Protein AF-A0A7E6F435-F1 (afdb_monomer)

Structure (mmCIF, N/CA/C/O backbone):
data_AF-A0A7E6F435-F1
#
_entry.id   AF-A0A7E6F435-F1
#
loop_
_atom_site.group_PDB
_atom_site.id
_atom_site.type_symbol
_atom_site.label_atom_id
_atom_site.label_alt_id
_atom_site.label_comp_id
_atom_site.label_asym_id
_atom_site.label_entity_id
_atom_site.label_seq_id
_atom_site.pdbx_PDB_ins_code
_atom_site.Cartn_x
_atom_site.Cartn_y
_atom_site.Cartn_z
_atom_site.occupancy
_atom_site.B_iso_or_equiv
_atom_site.auth_seq_id
_atom_site.auth_comp_id
_atom_site.auth_asym_id
_atom_site.auth_atom_id
_atom_site.pdbx_PDB_model_num
ATOM 1 N N . MET A 1 1 ? -39.229 -40.418 14.642 1.00 38.69 1 MET A N 1
ATOM 2 C CA . MET A 1 1 ? -38.219 -40.001 15.640 1.00 38.69 1 MET A CA 1
ATOM 3 C C . MET A 1 1 ? -36.835 -40.252 15.045 1.00 38.69 1 MET A C 1
ATOM 5 O O . MET A 1 1 ? -36.306 -41.343 15.183 1.00 38.69 1 MET A O 1
ATOM 9 N N . ILE A 1 2 ? -36.291 -39.290 14.294 1.00 34.06 2 ILE A N 1
ATOM 10 C CA . ILE A 1 2 ? -34.971 -39.411 13.655 1.00 34.06 2 ILE A CA 1
ATOM 11 C C . ILE A 1 2 ? -34.067 -38.377 14.321 1.00 34.06 2 ILE A C 1
ATOM 13 O O . ILE A 1 2 ? -34.349 -37.181 14.304 1.00 34.06 2 ILE A O 1
ATOM 17 N N . ARG A 1 3 ? -33.045 -38.877 15.018 1.00 35.09 3 ARG A N 1
ATOM 18 C CA . ARG A 1 3 ? -32.083 -38.093 15.793 1.00 35.09 3 ARG A CA 1
ATOM 19 C C . ARG A 1 3 ? -31.142 -37.353 14.846 1.00 35.09 3 ARG A C 1
ATOM 21 O O . ARG A 1 3 ? -30.289 -37.973 14.220 1.00 35.09 3 ARG A O 1
ATOM 28 N N . TRP A 1 4 ? -31.234 -36.030 14.829 1.00 33.16 4 TRP A N 1
ATOM 29 C CA . TRP A 1 4 ? -30.229 -35.149 14.241 1.00 33.16 4 TRP A CA 1
ATOM 30 C C . TRP A 1 4 ? -29.037 -35.053 15.203 1.00 33.16 4 TRP A C 1
ATOM 32 O O . TRP A 1 4 ? -28.929 -34.132 16.006 1.00 33.16 4 TRP A O 1
ATOM 42 N N . LYS A 1 5 ? -28.160 -36.061 15.195 1.00 46.12 5 LYS A N 1
ATOM 43 C CA . LYS A 1 5 ? -26.847 -35.999 15.851 1.00 46.12 5 LYS A CA 1
ATOM 44 C C . LYS A 1 5 ? -25.774 -36.289 14.810 1.00 46.12 5 LYS A C 1
ATOM 46 O O . LYS A 1 5 ? -25.600 -37.445 14.443 1.00 46.12 5 LYS A O 1
ATOM 51 N N . LYS A 1 6 ? -25.066 -35.220 14.424 1.00 44.59 6 LYS A N 1
ATOM 52 C CA . LYS A 1 6 ? -23.861 -35.104 13.572 1.00 44.59 6 LYS A CA 1
ATOM 53 C C . LYS A 1 6 ? -24.107 -34.272 12.310 1.00 44.59 6 LYS A C 1
ATOM 55 O O . LYS A 1 6 ? -24.117 -34.784 11.203 1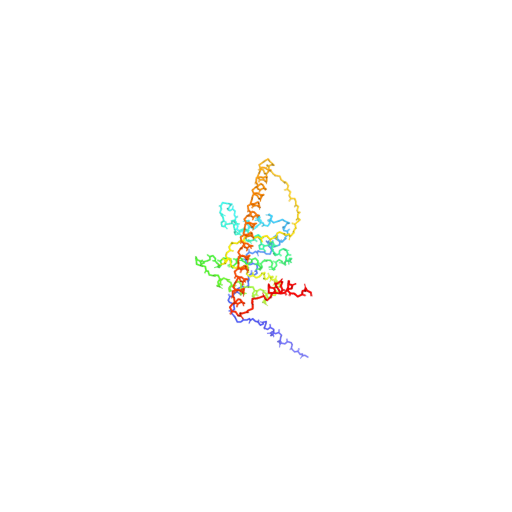.00 44.59 6 LYS A O 1
ATOM 60 N N . LEU A 1 7 ? -24.216 -32.961 12.504 1.00 39.72 7 LEU A N 1
ATOM 61 C CA . LEU A 1 7 ? -23.818 -31.969 11.500 1.00 39.72 7 LEU A CA 1
ATOM 62 C C . LEU A 1 7 ? -22.652 -31.139 12.059 1.00 39.72 7 LEU A C 1
ATOM 64 O O . LEU A 1 7 ? -22.685 -29.919 12.075 1.00 39.72 7 LEU A O 1
ATOM 68 N N . ALA A 1 8 ? -21.633 -31.827 12.582 1.00 41.94 8 ALA A N 1
ATOM 69 C CA . ALA A 1 8 ? -20.389 -31.224 13.069 1.00 41.94 8 ALA A CA 1
ATOM 70 C C . ALA A 1 8 ? -19.190 -31.722 12.246 1.00 41.94 8 ALA A C 1
ATOM 72 O O . ALA A 1 8 ? -18.137 -32.039 12.785 1.00 41.94 8 ALA A O 1
ATOM 73 N N . THR A 1 9 ? -19.379 -31.851 10.934 1.00 42.81 9 THR A N 1
ATOM 74 C CA . THR A 1 9 ? -18.333 -32.249 9.980 1.00 42.81 9 THR A CA 1
ATOM 75 C C . THR A 1 9 ? -18.472 -31.464 8.680 1.00 42.81 9 THR A C 1
ATOM 77 O O . THR A 1 9 ? -18.438 -32.014 7.589 1.00 42.81 9 THR A O 1
ATOM 80 N N . LEU A 1 10 ? -18.598 -30.145 8.799 1.00 36.69 10 LEU A N 1
ATOM 81 C CA . LEU A 1 10 ? -17.918 -29.259 7.859 1.00 36.69 10 LEU A CA 1
ATOM 82 C C . LEU A 1 10 ? -16.687 -28.745 8.591 1.00 36.69 10 LEU A C 1
ATOM 84 O O . LEU A 1 10 ? -16.614 -27.608 9.046 1.00 36.69 10 LEU A O 1
ATOM 88 N N . GLN A 1 11 ? -15.739 -29.662 8.776 1.00 40.97 11 GLN A N 1
ATOM 89 C CA . GLN A 1 11 ? -14.370 -29.316 9.099 1.00 40.97 11 GLN A CA 1
ATOM 90 C C . GLN A 1 11 ? -13.866 -28.569 7.866 1.00 40.97 11 GLN A C 1
ATOM 92 O O . GLN A 1 11 ? -13.423 -29.176 6.893 1.00 40.97 11 GLN A O 1
ATOM 97 N N . ARG A 1 12 ? -14.091 -27.248 7.869 1.00 36.53 12 ARG A N 1
ATOM 98 C CA . ARG A 1 12 ? -13.542 -26.307 6.900 1.00 36.53 12 ARG A CA 1
ATOM 99 C C . ARG A 1 12 ? -12.085 -26.703 6.749 1.00 36.53 12 ARG A C 1
ATOM 101 O O . ARG A 1 12 ? -11.394 -26.805 7.760 1.00 36.53 12 ARG A O 1
ATOM 108 N N . ILE A 1 13 ? -11.697 -27.069 5.533 1.00 41.84 13 ILE A N 1
ATOM 109 C CA . ILE A 1 13 ? -10.377 -27.595 5.199 1.00 41.84 13 ILE A CA 1
ATOM 110 C C . ILE A 1 13 ? -9.369 -26.518 5.611 1.00 41.84 13 ILE A C 1
ATOM 112 O O . ILE A 1 13 ? -9.124 -25.565 4.883 1.00 41.84 13 ILE A O 1
ATOM 116 N N . PHE A 1 14 ? -8.877 -26.611 6.844 1.00 37.28 14 PHE A N 1
ATOM 117 C CA . PHE A 1 14 ? -7.766 -25.812 7.318 1.00 37.28 14 PHE A CA 1
ATOM 118 C C . PHE A 1 14 ? -6.519 -26.430 6.682 1.00 37.28 14 PHE A C 1
ATOM 120 O O . PHE A 1 14 ? -6.315 -27.642 6.811 1.00 37.28 14 PHE A O 1
ATOM 127 N N . PRO A 1 15 ? -5.699 -25.645 5.974 1.00 40.16 15 PRO A N 1
ATOM 128 C CA . PRO A 1 15 ? -4.455 -26.122 5.407 1.00 40.16 15 PRO A CA 1
ATOM 129 C C . PRO A 1 15 ? -3.509 -26.478 6.560 1.00 40.16 15 PRO A C 1
ATOM 131 O O . PRO A 1 15 ? -3.695 -26.039 7.705 1.00 40.16 15 PRO A O 1
ATOM 134 N N . PRO A 1 16 ? -2.463 -27.257 6.280 1.00 38.91 16 PRO A N 1
ATOM 135 C CA . PRO A 1 16 ? -1.500 -27.616 7.295 1.00 38.91 16 PRO A CA 1
ATOM 136 C C . PRO A 1 16 ? -0.723 -26.367 7.730 1.00 38.91 16 PRO A C 1
ATOM 138 O O . PRO A 1 16 ? -0.017 -25.765 6.935 1.00 38.91 16 PRO A O 1
ATOM 141 N N . LYS A 1 17 ? -0.870 -26.002 9.011 1.00 45.38 17 LYS A N 1
ATOM 142 C CA . LYS A 1 17 ? 0.059 -25.194 9.823 1.00 45.38 17 LYS A CA 1
ATOM 143 C C . LYS A 1 17 ? 0.788 -24.054 9.088 1.00 45.38 17 LYS A C 1
ATOM 145 O O . LYS A 1 17 ? 2.012 -23.995 9.119 1.00 45.38 17 LYS A O 1
ATOM 150 N N . LEU A 1 18 ? 0.059 -23.089 8.540 1.00 47.12 18 LEU A N 1
ATOM 151 C CA . LEU A 1 18 ? 0.601 -21.732 8.525 1.00 47.12 18 LEU A CA 1
ATOM 152 C C . LEU A 1 18 ? 0.459 -21.238 9.966 1.00 47.12 18 LEU A C 1
ATOM 154 O O . LEU A 1 18 ? -0.659 -21.093 10.454 1.00 47.12 18 LEU A O 1
ATOM 158 N N . GLY A 1 19 ? 1.559 -21.053 10.697 1.00 48.00 19 GLY A N 1
ATOM 159 C CA . GLY A 1 19 ? 1.556 -20.524 12.074 1.00 48.00 19 GLY A CA 1
ATOM 160 C C . GLY A 1 19 ? 1.093 -19.062 12.173 1.00 48.00 19 GLY A C 1
ATOM 161 O O . GLY A 1 19 ? 1.445 -18.361 13.115 1.00 48.00 19 GLY A O 1
ATOM 162 N N . ILE A 1 20 ? 0.347 -18.591 11.177 1.00 54.22 20 ILE A N 1
ATOM 163 C CA . ILE A 1 20 ? 0.048 -17.197 10.912 1.00 54.22 20 ILE A CA 1
ATOM 164 C C . ILE A 1 20 ? -1.340 -16.911 11.461 1.00 54.22 20 ILE A C 1
ATOM 166 O O . ILE A 1 20 ? -2.355 -17.461 11.029 1.00 54.22 20 ILE A O 1
ATOM 170 N N . LYS A 1 21 ? -1.347 -16.073 12.493 1.00 64.88 21 LYS A N 1
ATOM 171 C CA . LYS A 1 21 ? -2.537 -15.627 13.207 1.00 64.88 21 LYS A CA 1
ATOM 172 C C . LYS A 1 21 ? -3.349 -14.706 12.295 1.00 64.88 21 LYS A C 1
ATOM 174 O O . LYS A 1 21 ? -2.779 -13.825 11.668 1.00 64.88 21 LYS A O 1
ATOM 179 N N . ILE A 1 22 ? -4.669 -14.892 12.250 1.00 72.38 22 ILE A N 1
ATOM 180 C CA . ILE A 1 22 ? -5.586 -13.982 11.545 1.00 72.38 22 ILE A CA 1
ATOM 181 C C . ILE A 1 22 ? -5.361 -12.557 12.067 1.00 72.38 22 ILE A C 1
ATOM 183 O O . ILE A 1 22 ? -5.431 -12.331 13.276 1.00 72.38 22 ILE A O 1
ATOM 187 N N . VAL A 1 23 ? -5.099 -11.616 11.159 1.00 74.19 23 VAL A N 1
ATOM 188 C CA . VAL A 1 23 ? -4.657 -10.249 11.487 1.00 74.19 23 VAL A CA 1
ATOM 189 C C . VAL A 1 23 ? -5.802 -9.223 11.490 1.00 74.19 23 VAL A C 1
ATOM 191 O O . VAL A 1 23 ? -5.581 -8.018 11.438 1.00 74.19 23 VAL A O 1
ATOM 194 N N . LEU A 1 24 ? -7.050 -9.690 11.544 1.00 79.25 24 LEU A N 1
ATOM 195 C CA . LEU A 1 24 ? -8.226 -8.821 11.540 1.00 79.25 24 LEU A CA 1
ATOM 196 C C . LEU A 1 24 ? -8.310 -8.030 12.855 1.00 79.25 24 LEU A C 1
ATOM 198 O O . LEU A 1 24 ? -8.224 -8.631 13.926 1.00 79.25 24 LEU A O 1
ATOM 202 N N . TRP A 1 25 ? -8.494 -6.710 12.768 1.00 80.44 25 TRP A N 1
ATOM 203 C CA . TRP A 1 25 ? -8.559 -5.803 13.923 1.00 80.44 25 TRP A CA 1
ATOM 204 C C . TRP A 1 25 ? -7.306 -5.798 14.810 1.00 80.44 25 TRP A C 1
ATOM 206 O O . TRP A 1 25 ? -7.374 -5.444 15.982 1.00 80.44 25 TRP A O 1
ATOM 216 N N . LYS A 1 26 ? -6.150 -6.230 14.289 1.00 81.19 26 LYS A N 1
ATOM 217 C CA . LYS A 1 26 ? -4.916 -6.300 15.089 1.00 81.19 26 LYS A CA 1
ATOM 218 C C . LYS A 1 26 ? -4.347 -4.915 15.387 1.00 81.19 26 LYS A C 1
ATOM 220 O O . LYS A 1 26 ? -3.887 -4.685 16.499 1.00 81.19 26 LYS A O 1
ATOM 225 N N . HIS A 1 27 ? -4.333 -4.041 14.380 1.00 82.81 27 HIS A N 1
ATOM 226 C CA . HIS A 1 27 ? -3.702 -2.717 14.468 1.00 82.81 27 HIS A CA 1
ATOM 227 C C . HIS A 1 27 ? -4.686 -1.558 14.354 1.00 82.81 27 HIS A C 1
ATOM 229 O O . HIS A 1 27 ? -4.363 -0.456 14.780 1.00 82.81 27 HIS A O 1
ATOM 235 N N . LEU A 1 28 ? -5.862 -1.793 13.771 1.00 82.69 28 LEU A N 1
ATOM 236 C CA . LEU A 1 28 ? -6.952 -0.822 13.716 1.00 82.69 28 LEU A CA 1
ATOM 237 C C . LEU A 1 28 ? -8.180 -1.440 14.363 1.00 82.69 28 LEU A C 1
ATOM 239 O O . LEU A 1 28 ? -8.609 -2.512 13.937 1.00 82.69 28 LEU A O 1
ATOM 243 N N . ASP A 1 29 ? -8.784 -0.730 15.308 1.00 84.75 29 ASP A N 1
ATOM 244 C CA . ASP A 1 29 ? -10.091 -1.089 15.851 1.00 84.75 29 ASP A CA 1
ATOM 245 C C . ASP A 1 29 ? -11.214 -0.864 14.818 1.00 84.75 29 ASP A C 1
ATOM 247 O O . ASP A 1 29 ? -11.028 -0.112 13.850 1.00 84.75 29 ASP A O 1
ATOM 251 N N . PRO A 1 30 ? -12.401 -1.470 15.014 1.00 82.38 30 PRO A N 1
ATOM 252 C CA . PRO A 1 30 ? -13.577 -1.216 14.181 1.00 82.38 30 PRO A CA 1
ATOM 253 C C . PRO A 1 30 ? -13.935 0.262 14.070 1.00 82.38 30 PRO A C 1
ATOM 255 O O . PRO A 1 30 ? -14.137 0.757 12.963 1.00 82.38 30 PRO A O 1
ATOM 258 N N . ASP A 1 31 ? -13.917 0.982 15.192 1.00 84.50 31 ASP A N 1
ATOM 259 C CA . ASP A 1 31 ? -14.260 2.405 15.232 1.00 84.50 31 ASP A CA 1
ATOM 260 C C . ASP A 1 31 ? -13.224 3.257 14.487 1.00 84.50 31 ASP A C 1
ATOM 262 O O . ASP A 1 31 ? -13.578 4.155 13.723 1.00 84.50 31 ASP A O 1
ATOM 266 N N . GLN A 1 32 ? -11.938 2.921 14.634 1.00 84.31 32 GLN A N 1
ATOM 267 C CA . GLN A 1 32 ? -10.846 3.593 13.924 1.00 84.31 32 GLN A CA 1
ATOM 268 C C . GLN A 1 32 ? -10.907 3.314 12.422 1.00 84.31 32 GLN A C 1
ATOM 270 O O . GLN A 1 32 ? -10.735 4.217 11.611 1.00 84.31 32 GLN A O 1
ATOM 275 N N . SER A 1 33 ? -11.214 2.076 12.033 1.00 84.38 33 SER A N 1
ATOM 276 C CA . SER A 1 33 ? -11.368 1.689 10.626 1.00 84.38 33 SER A CA 1
ATOM 277 C C . SER A 1 33 ? -12.570 2.368 9.976 1.00 84.38 33 SER A C 1
ATOM 279 O O . SER A 1 33 ? -12.494 2.755 8.813 1.00 84.38 33 SER A O 1
ATOM 281 N N . GLN A 1 34 ? -13.663 2.549 10.722 1.00 84.19 34 GLN A N 1
ATOM 282 C CA . GLN A 1 34 ? -14.834 3.291 10.266 1.00 84.19 34 GLN A CA 1
ATOM 283 C C . GLN A 1 34 ? -14.510 4.783 10.110 1.00 84.19 34 GLN A C 1
ATOM 285 O O . GLN A 1 34 ? -14.745 5.342 9.043 1.00 84.19 34 GLN A O 1
ATOM 290 N N . ALA A 1 35 ? -13.866 5.409 11.101 1.00 84.31 35 ALA A N 1
ATOM 291 C CA . ALA A 1 35 ? -13.425 6.804 11.015 1.00 84.31 35 ALA A CA 1
ATOM 292 C C . ALA A 1 35 ? -12.454 7.039 9.840 1.00 84.31 35 ALA A C 1
ATOM 294 O O . ALA A 1 35 ? -12.571 8.015 9.096 1.00 84.31 35 ALA A O 1
ATOM 295 N N . LEU A 1 36 ? -11.530 6.100 9.623 1.00 85.56 36 LEU A N 1
ATOM 296 C CA . LEU A 1 36 ? -10.595 6.100 8.500 1.00 85.56 36 LEU A CA 1
ATOM 297 C C . LEU A 1 36 ? -11.254 5.781 7.161 1.00 85.56 36 LEU A C 1
ATOM 299 O O . LEU A 1 36 ? -10.665 6.095 6.131 1.00 85.56 36 LEU A O 1
ATOM 303 N N . LYS A 1 37 ? -12.444 5.186 7.127 1.00 83.75 37 LYS A N 1
ATOM 304 C CA . LYS A 1 37 ? -13.220 5.021 5.894 1.00 83.75 37 LYS A CA 1
ATOM 305 C C . LYS A 1 37 ? -14.040 6.275 5.589 1.00 83.75 37 LYS A C 1
ATOM 307 O O . LYS A 1 37 ? -14.041 6.729 4.450 1.00 83.75 37 LYS A O 1
ATOM 312 N N . ASP A 1 38 ? -14.636 6.878 6.613 1.00 84.38 38 ASP A N 1
ATOM 313 C CA . ASP A 1 38 ? -15.523 8.040 6.491 1.00 84.38 38 ASP A CA 1
ATOM 314 C C . ASP A 1 38 ? -14.778 9.369 6.284 1.00 84.38 38 ASP A C 1
ATOM 316 O O . ASP A 1 38 ? -15.373 10.364 5.864 1.00 84.38 38 ASP A O 1
ATOM 320 N N . ALA A 1 39 ? -13.472 9.425 6.564 1.00 83.75 39 ALA A N 1
ATOM 321 C CA . ALA A 1 39 ? -12.692 10.646 6.384 1.00 83.75 39 ALA A CA 1
ATOM 322 C C . ALA A 1 39 ? -12.712 11.141 4.920 1.00 83.75 39 ALA A C 1
ATOM 324 O O . ALA A 1 39 ? -12.265 10.459 4.002 1.00 83.75 39 ALA A O 1
ATOM 325 N N . LEU A 1 40 ? -13.175 12.370 4.694 1.00 70.69 40 LEU A N 1
ATOM 326 C CA . LEU A 1 40 ? -13.424 12.899 3.347 1.00 70.69 40 LEU A CA 1
ATOM 327 C C . LEU A 1 40 ? -12.148 13.179 2.527 1.00 70.69 40 LEU A C 1
ATOM 329 O O . LEU A 1 40 ? -12.172 13.119 1.302 1.00 70.69 40 LEU A O 1
ATOM 333 N N . THR A 1 41 ? -11.035 13.509 3.190 1.00 82.44 41 THR A N 1
ATOM 334 C CA . THR A 1 41 ? -9.790 13.947 2.539 1.00 82.44 41 THR A CA 1
ATOM 335 C C . THR A 1 41 ? -8.584 13.135 3.003 1.00 82.44 41 THR A C 1
ATOM 337 O O . THR A 1 41 ? -8.522 12.662 4.139 1.00 82.44 41 THR A O 1
ATOM 340 N N . LEU A 1 42 ? -7.575 13.033 2.133 1.00 81.88 42 LEU A N 1
ATOM 341 C CA . LEU A 1 42 ? -6.314 12.345 2.430 1.00 81.88 42 LEU A CA 1
ATOM 342 C C . LEU A 1 42 ? -5.556 12.973 3.612 1.00 81.88 42 LEU A C 1
ATOM 344 O O . LEU A 1 42 ? -4.852 12.282 4.341 1.00 81.88 42 LEU A O 1
ATOM 348 N N . GLN A 1 43 ? -5.710 14.283 3.818 1.00 83.12 43 GLN A N 1
ATOM 349 C CA . GLN A 1 43 ? -5.104 14.981 4.954 1.00 83.12 43 GLN A CA 1
ATOM 350 C C . GLN A 1 43 ? -5.763 14.580 6.276 1.00 83.12 43 GLN A C 1
ATOM 352 O O . GLN A 1 43 ? -5.060 14.347 7.253 1.00 83.12 43 GLN A O 1
ATOM 357 N N . ASN A 1 44 ? -7.087 14.404 6.299 1.00 84.62 44 ASN A N 1
ATOM 358 C CA . ASN A 1 44 ? -7.777 13.926 7.497 1.00 84.62 44 ASN A CA 1
ATOM 359 C C . ASN A 1 44 ? -7.338 12.499 7.848 1.00 84.62 44 ASN A C 1
ATOM 361 O O . ASN A 1 44 ? -7.095 12.208 9.013 1.00 84.62 44 ASN A O 1
ATOM 365 N N . VAL A 1 45 ? -7.155 11.635 6.843 1.00 85.75 45 VAL A N 1
ATOM 366 C CA . VAL A 1 45 ? -6.600 10.284 7.037 1.00 85.75 45 VAL A CA 1
ATOM 367 C C . VAL A 1 45 ? -5.205 10.341 7.658 1.00 85.75 45 VAL A C 1
ATOM 369 O O . VAL A 1 45 ? -4.938 9.611 8.606 1.00 85.75 45 VAL A O 1
ATOM 372 N N . LYS A 1 46 ? -4.331 11.232 7.170 1.00 86.19 46 LYS A N 1
ATOM 373 C CA . LYS A 1 46 ? -2.989 11.437 7.738 1.00 86.19 46 LYS A CA 1
ATOM 374 C C . LYS A 1 46 ? -3.033 11.861 9.199 1.00 86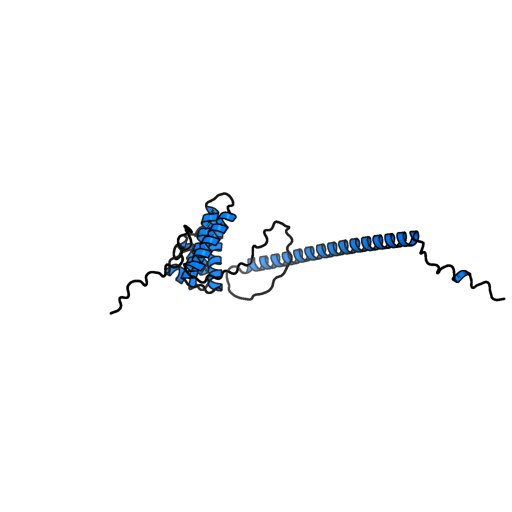.19 46 LYS A C 1
ATOM 376 O O . LYS A 1 46 ? -2.278 11.317 9.992 1.00 86.19 46 LYS A O 1
ATOM 381 N N . VAL A 1 47 ? -3.899 12.812 9.546 1.00 85.44 47 VAL A N 1
ATOM 382 C CA . VAL A 1 47 ? -4.030 13.301 10.927 1.00 85.44 47 VAL A CA 1
ATOM 383 C C . VAL A 1 47 ? -4.518 12.182 11.845 1.00 85.44 47 VAL A C 1
ATOM 385 O O . VAL A 1 47 ? -3.868 11.902 12.845 1.00 85.44 47 VAL A O 1
ATOM 388 N N . ILE A 1 48 ? -5.582 11.473 11.455 1.00 85.38 48 ILE A N 1
ATOM 389 C CA . ILE A 1 48 ? -6.125 10.349 12.233 1.00 85.38 48 ILE A CA 1
ATOM 390 C C . ILE A 1 48 ? -5.067 9.246 12.399 1.00 85.38 48 ILE A C 1
ATOM 392 O O . ILE A 1 48 ? -4.879 8.723 13.491 1.00 85.38 48 ILE A O 1
ATOM 396 N N . LEU A 1 49 ? -4.323 8.911 11.341 1.00 85.75 49 LEU A N 1
ATOM 397 C CA . LEU A 1 49 ? -3.234 7.935 11.423 1.00 85.75 49 LEU A CA 1
ATOM 398 C C . LEU A 1 49 ? -2.090 8.395 12.333 1.00 85.75 49 LEU A C 1
ATOM 400 O O . LEU A 1 49 ? -1.558 7.586 13.091 1.00 85.75 49 LEU A O 1
ATOM 404 N N . ALA A 1 50 ? -1.699 9.668 12.255 1.00 86.12 50 ALA A N 1
ATOM 405 C CA . ALA A 1 50 ? -0.651 10.222 13.103 1.00 86.12 50 ALA A CA 1
ATOM 406 C C . ALA A 1 50 ? -1.050 10.172 14.584 1.00 86.12 50 ALA A C 1
ATOM 408 O O . ALA A 1 50 ? -0.211 9.847 15.420 1.00 86.12 50 ALA A O 1
ATOM 409 N N . GLU A 1 51 ? -2.327 10.412 14.894 1.00 85.75 51 GLU A N 1
ATOM 410 C CA . GLU A 1 51 ? -2.887 10.269 16.241 1.00 85.75 51 GLU A CA 1
ATOM 411 C C . GLU A 1 51 ? -2.927 8.804 16.702 1.00 85.75 51 GLU A C 1
ATOM 413 O O . GLU A 1 51 ? -2.480 8.501 17.805 1.00 85.75 51 GLU A O 1
ATOM 418 N N . ILE A 1 52 ? -3.398 7.875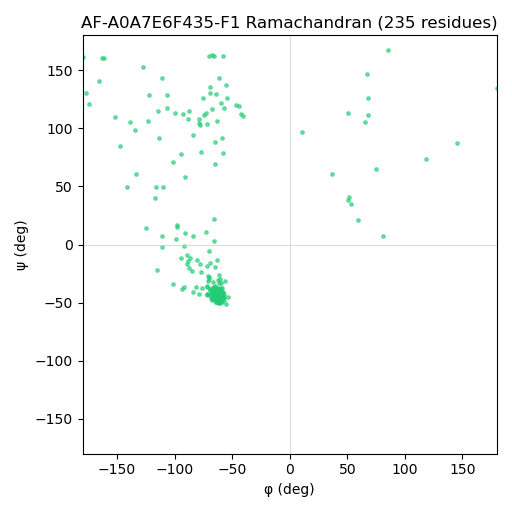 15.861 1.00 84.94 52 ILE A N 1
ATOM 419 C CA . ILE A 1 52 ? -3.492 6.444 16.209 1.00 84.94 52 ILE A CA 1
ATOM 420 C C . ILE A 1 52 ? -2.108 5.842 16.485 1.00 84.94 52 ILE A C 1
ATOM 422 O O . ILE A 1 52 ? -1.937 5.075 17.432 1.00 84.94 52 ILE A O 1
ATOM 426 N N . PHE A 1 53 ? -1.119 6.169 15.652 1.00 82.31 53 PHE A N 1
ATOM 427 C CA . PHE A 1 53 ? 0.217 5.574 15.720 1.00 82.31 53 PHE A CA 1
ATOM 428 C C . PHE A 1 53 ? 1.245 6.445 16.455 1.00 82.31 53 PHE A C 1
ATOM 430 O O . PHE A 1 53 ? 2.412 6.065 16.515 1.00 82.31 53 PHE A O 1
ATOM 437 N N . ASN A 1 54 ? 0.827 7.578 17.036 1.00 80.81 54 ASN A N 1
ATOM 438 C CA . ASN A 1 54 ? 1.696 8.566 17.690 1.00 80.81 54 ASN A CA 1
ATOM 439 C C . ASN A 1 54 ? 2.896 9.006 16.820 1.00 80.81 54 ASN A C 1
ATOM 441 O O . ASN A 1 54 ? 3.998 9.212 17.325 1.00 80.81 54 ASN A O 1
ATOM 445 N N . LEU A 1 55 ? 2.684 9.158 15.508 1.00 76.31 55 LEU A N 1
ATOM 446 C CA . LEU A 1 55 ? 3.707 9.554 14.526 1.00 76.31 55 LEU A CA 1
ATOM 447 C C . LEU A 1 55 ? 3.734 11.079 14.351 1.00 76.31 55 LEU A C 1
ATOM 449 O O . LEU A 1 55 ? 3.458 11.611 13.275 1.00 76.31 55 LEU A O 1
ATOM 453 N N . THR A 1 56 ? 3.973 11.795 15.447 1.00 66.38 56 THR A N 1
ATOM 454 C CA . THR A 1 56 ? 3.916 13.265 15.499 1.00 66.38 56 THR A CA 1
ATOM 455 C C . THR A 1 56 ? 5.256 13.952 15.235 1.00 66.38 56 THR A C 1
ATOM 457 O O . THR A 1 56 ? 5.310 15.184 15.246 1.00 66.38 56 THR A O 1
ATOM 460 N N . ASN A 1 57 ? 6.346 13.212 15.013 1.00 69.31 57 ASN A N 1
ATOM 461 C CA . ASN A 1 57 ? 7.651 13.823 14.805 1.00 69.31 57 ASN A CA 1
ATOM 462 C C . ASN A 1 57 ? 7.834 14.247 13.344 1.00 69.31 57 ASN A C 1
ATOM 464 O O . ASN A 1 57 ? 8.268 13.481 12.487 1.00 69.31 57 ASN A O 1
ATOM 468 N N . VAL A 1 58 ? 7.526 15.513 13.068 1.00 61.97 58 VAL A N 1
ATOM 469 C CA . VAL A 1 58 ? 7.667 16.116 11.732 1.00 61.97 58 VAL A CA 1
ATOM 470 C C . VAL A 1 58 ? 9.135 16.181 11.277 1.00 61.97 58 VAL A C 1
ATOM 472 O O . VAL A 1 58 ? 9.402 16.307 10.083 1.00 61.97 58 VAL A O 1
ATOM 475 N N . GLU A 1 59 ? 10.093 16.082 12.202 1.00 66.19 59 GLU A N 1
ATOM 476 C CA . GLU A 1 59 ? 11.524 16.179 11.896 1.00 66.19 59 GLU A CA 1
ATOM 477 C C . GLU A 1 59 ? 12.157 14.831 11.516 1.00 66.19 59 GLU A C 1
ATOM 479 O O . GLU A 1 59 ? 13.199 14.816 10.855 1.00 66.19 59 GLU A O 1
ATOM 484 N N . ASP A 1 60 ? 11.538 13.699 11.878 1.00 81.31 60 ASP A N 1
ATOM 485 C CA . ASP A 1 60 ? 12.061 12.382 11.514 1.00 81.31 60 ASP A CA 1
ATOM 486 C C . ASP A 1 60 ? 11.549 11.938 10.138 1.00 81.31 60 ASP A C 1
ATOM 488 O O . ASP A 1 60 ? 10.371 11.640 9.921 1.00 81.31 60 ASP A O 1
ATOM 492 N N . LEU A 1 61 ? 12.485 11.823 9.195 1.00 83.69 61 LEU A N 1
ATOM 493 C CA . LEU A 1 61 ? 12.224 11.300 7.859 1.00 83.69 61 LEU A CA 1
ATOM 494 C C . LEU A 1 61 ? 11.612 9.888 7.899 1.00 83.69 61 LEU A C 1
ATOM 496 O O . LEU A 1 61 ? 10.823 9.542 7.020 1.00 83.69 61 LEU A O 1
ATOM 500 N N . ARG A 1 62 ? 11.948 9.068 8.904 1.00 82.81 62 ARG A N 1
ATOM 501 C CA . ARG A 1 62 ? 11.426 7.697 9.031 1.00 82.81 62 ARG A CA 1
ATOM 502 C C . ARG A 1 62 ? 9.937 7.692 9.346 1.00 82.81 62 ARG A C 1
ATOM 504 O O . ARG A 1 62 ? 9.186 6.974 8.688 1.00 82.81 62 ARG A O 1
ATOM 511 N N . GLU A 1 63 ? 9.509 8.516 10.300 1.00 85.00 63 GLU A N 1
ATOM 512 C CA . GLU A 1 63 ? 8.094 8.658 10.653 1.00 85.00 63 GLU A CA 1
ATOM 513 C C . GLU A 1 63 ? 7.292 9.236 9.482 1.00 85.00 63 GLU A C 1
ATOM 515 O O . GLU A 1 63 ? 6.207 8.743 9.176 1.00 85.00 63 GLU A O 1
ATOM 520 N N . ALA A 1 64 ? 7.857 10.199 8.746 1.00 85.06 64 ALA A N 1
ATOM 521 C CA . ALA A 1 64 ? 7.224 10.763 7.555 1.00 85.06 64 ALA A CA 1
ATOM 522 C C . ALA A 1 64 ? 7.029 9.728 6.427 1.00 85.06 64 ALA A C 1
ATOM 524 O O . ALA A 1 64 ? 5.978 9.704 5.771 1.00 85.06 64 ALA A O 1
ATOM 525 N N . ILE A 1 65 ? 8.018 8.855 6.199 1.00 87.38 65 ILE A N 1
ATOM 526 C CA . ILE A 1 65 ? 7.918 7.753 5.227 1.00 87.38 65 ILE A CA 1
ATOM 527 C C . ILE A 1 65 ? 6.864 6.740 5.681 1.00 87.38 65 ILE A C 1
ATOM 529 O O . ILE A 1 65 ? 6.021 6.338 4.878 1.00 87.38 65 ILE A O 1
ATOM 533 N N . LEU A 1 66 ? 6.866 6.368 6.962 1.00 88.25 66 LEU A N 1
ATOM 534 C CA . LEU A 1 66 ? 5.917 5.406 7.514 1.00 88.25 66 LEU A CA 1
ATOM 535 C C . LEU A 1 66 ? 4.474 5.924 7.445 1.00 88.25 66 LEU A C 1
ATOM 537 O O . LEU A 1 66 ? 3.575 5.219 6.988 1.00 88.25 66 LEU A O 1
ATOM 541 N N . LEU A 1 67 ? 4.261 7.190 7.807 1.00 88.19 67 LEU A N 1
ATOM 542 C CA . LEU A 1 67 ? 2.962 7.847 7.695 1.00 88.19 67 LEU A CA 1
ATOM 543 C C . LEU A 1 67 ? 2.491 7.904 6.238 1.00 88.19 67 LEU A C 1
ATOM 545 O O . LEU A 1 67 ? 1.311 7.688 5.955 1.00 88.19 67 LEU A O 1
ATOM 549 N N . SER A 1 68 ? 3.409 8.147 5.299 1.00 88.81 68 SER A N 1
ATOM 550 C CA . SER A 1 68 ? 3.103 8.110 3.867 1.00 88.81 68 SER A CA 1
ATOM 551 C C . SER A 1 68 ? 2.671 6.710 3.424 1.00 88.81 68 SER A C 1
ATOM 553 O O . SER A 1 68 ? 1.632 6.585 2.778 1.00 88.81 68 SER A O 1
ATOM 555 N N . LEU A 1 69 ? 3.399 5.661 3.821 1.00 89.62 69 LEU A N 1
ATOM 556 C CA . LEU A 1 69 ? 3.052 4.265 3.527 1.00 89.62 69 LEU A CA 1
ATOM 557 C C . LEU A 1 69 ? 1.636 3.924 4.012 1.00 89.62 69 LEU A C 1
ATOM 559 O O . LEU A 1 69 ? 0.814 3.432 3.237 1.00 89.62 69 LEU A O 1
ATOM 563 N N . TYR A 1 70 ? 1.327 4.229 5.271 1.00 90.12 70 TYR A N 1
ATOM 564 C CA . TYR A 1 70 ? 0.012 3.976 5.866 1.00 90.12 70 TYR A CA 1
ATOM 565 C C . TYR A 1 70 ? -1.103 4.741 5.157 1.00 90.12 70 TYR A C 1
ATOM 567 O O . TYR A 1 70 ? -2.156 4.182 4.853 1.00 90.12 70 TYR A O 1
ATOM 575 N N . THR A 1 71 ? -0.845 6.001 4.819 1.00 89.50 71 THR A N 1
ATOM 576 C CA . THR A 1 71 ? -1.808 6.850 4.117 1.00 89.50 71 THR A CA 1
ATOM 577 C C . THR A 1 71 ? -2.144 6.304 2.731 1.00 89.50 71 THR A C 1
ATOM 579 O O . THR A 1 71 ? -3.318 6.202 2.382 1.00 89.50 71 THR A O 1
ATOM 582 N N . TYR A 1 72 ? -1.137 5.927 1.940 1.00 90.12 72 TYR A N 1
ATOM 583 C CA . TYR A 1 72 ? -1.365 5.394 0.594 1.00 90.12 72 TYR A CA 1
ATOM 584 C C . TYR A 1 72 ? -1.983 3.995 0.612 1.00 90.12 72 TYR A C 1
ATOM 586 O O . TYR A 1 72 ? -2.797 3.682 -0.253 1.00 90.12 72 TYR A O 1
ATOM 594 N N . THR A 1 73 ? -1.674 3.185 1.627 1.00 90.00 73 THR A N 1
ATOM 595 C CA . THR A 1 73 ? -2.335 1.888 1.840 1.00 90.00 73 THR A CA 1
ATOM 596 C C . THR A 1 73 ? -3.842 2.075 2.028 1.00 90.00 73 THR A C 1
ATOM 598 O O . THR A 1 73 ? -4.644 1.370 1.419 1.00 90.00 73 THR A O 1
ATOM 601 N N . LEU A 1 74 ? -4.248 3.069 2.823 1.00 88.56 74 LEU A N 1
ATOM 602 C CA . LEU A 1 74 ? -5.663 3.387 3.011 1.00 88.56 74 LEU A CA 1
ATOM 603 C C . LEU A 1 74 ? -6.300 4.042 1.787 1.00 88.56 74 LEU A C 1
ATOM 605 O O . LEU A 1 74 ? -7.463 3.766 1.508 1.00 88.56 74 LEU A O 1
ATOM 609 N N . GLN A 1 75 ? -5.563 4.878 1.052 1.00 88.25 75 GLN A N 1
ATOM 610 C CA . GLN A 1 75 ? -6.061 5.462 -0.194 1.00 88.25 75 GLN A CA 1
ATOM 611 C C . GLN A 1 75 ? -6.412 4.367 -1.205 1.00 88.25 75 GLN A C 1
ATOM 613 O O . GLN A 1 75 ? -7.525 4.359 -1.715 1.00 88.25 75 GLN A O 1
ATOM 618 N N . TYR A 1 76 ? -5.523 3.391 -1.400 1.00 87.94 76 TYR A N 1
ATOM 619 C CA . TYR A 1 76 ? -5.797 2.248 -2.269 1.00 87.94 76 TYR A CA 1
ATOM 620 C C . TYR A 1 76 ? -7.040 1.466 -1.821 1.00 87.94 76 TYR A C 1
ATOM 622 O O . TYR A 1 76 ? -7.916 1.164 -2.622 1.00 87.94 76 TYR A O 1
ATOM 630 N N . ALA A 1 77 ? -7.166 1.187 -0.519 1.00 86.31 77 ALA A N 1
ATOM 631 C CA . ALA A 1 77 ? -8.333 0.482 0.010 1.00 86.31 77 ALA A CA 1
ATOM 632 C C . ALA A 1 77 ? -9.654 1.247 -0.210 1.00 86.31 77 ALA A C 1
ATOM 634 O O . ALA A 1 77 ? -10.716 0.628 -0.262 1.00 86.31 77 ALA A O 1
ATOM 635 N N . ARG A 1 78 ? -9.603 2.580 -0.316 1.00 84.50 78 ARG A N 1
ATOM 636 C CA . ARG A 1 78 ? -10.763 3.423 -0.636 1.00 84.50 78 ARG A CA 1
ATOM 637 C C . ARG A 1 78 ? -11.085 3.409 -2.120 1.00 84.50 78 ARG A C 1
ATOM 639 O O . ARG A 1 78 ? -12.257 3.317 -2.456 1.00 84.50 78 ARG A O 1
ATOM 646 N N . ASP A 1 79 ? -10.067 3.481 -2.971 1.00 86.00 79 ASP A N 1
ATOM 647 C CA . ASP A 1 79 ? -10.239 3.438 -4.425 1.00 86.00 79 ASP A CA 1
ATOM 648 C C . ASP A 1 79 ? -10.872 2.102 -4.868 1.00 86.00 79 ASP A C 1
ATOM 650 O O . ASP A 1 79 ? -11.694 2.080 -5.779 1.00 86.00 79 ASP A O 1
ATOM 654 N N . GLU A 1 80 ? -10.568 1.013 -4.152 1.00 84.44 80 GLU A N 1
ATOM 655 C CA . GLU A 1 80 ? -11.150 -0.325 -4.343 1.00 84.44 80 GLU A CA 1
ATOM 656 C C . GLU A 1 80 ? -12.420 -0.599 -3.496 1.00 84.44 80 GLU A C 1
ATOM 658 O O . GLU A 1 80 ? -12.879 -1.741 -3.403 1.00 84.44 80 GLU A O 1
ATOM 663 N N . ASP A 1 81 ? -12.991 0.419 -2.836 1.00 83.06 81 ASP A N 1
ATOM 664 C CA . ASP A 1 81 ? -14.228 0.335 -2.035 1.00 83.06 81 ASP A CA 1
ATOM 665 C C . ASP A 1 81 ? -14.247 -0.795 -0.972 1.00 83.06 81 ASP A C 1
ATOM 667 O O . ASP A 1 81 ? -15.258 -1.466 -0.722 1.00 83.06 81 ASP A O 1
ATOM 671 N N . PHE A 1 82 ? -13.129 -1.020 -0.275 1.00 84.06 82 PHE A N 1
ATOM 672 C CA . PHE A 1 82 ? -13.023 -2.088 0.725 1.00 84.06 82 PHE A CA 1
ATOM 673 C C . PHE A 1 82 ? -14.017 -1.916 1.890 1.00 84.06 82 PHE A C 1
ATOM 675 O O . PHE A 1 82 ? -14.291 -0.814 2.376 1.00 84.06 82 PHE A O 1
ATOM 682 N N . THR A 1 83 ? -14.562 -3.030 2.397 1.00 85.94 83 THR A N 1
ATOM 683 C CA . THR A 1 83 ? -15.318 -3.029 3.664 1.00 85.94 83 THR A CA 1
ATOM 684 C C . THR A 1 83 ? -14.386 -2.723 4.838 1.00 85.94 83 THR A C 1
ATOM 686 O O . THR A 1 83 ? -13.167 -2.828 4.706 1.00 85.94 83 THR A O 1
ATOM 689 N N . ILE A 1 84 ? -14.931 -2.347 5.996 1.00 84.69 84 ILE A N 1
ATOM 690 C CA . ILE A 1 84 ? -14.112 -2.014 7.175 1.00 84.69 84 ILE A CA 1
ATOM 691 C C . ILE A 1 84 ? -13.234 -3.192 7.624 1.00 84.69 84 ILE A C 1
ATOM 693 O O . ILE A 1 84 ? -12.090 -2.997 8.028 1.00 84.69 84 ILE A O 1
ATOM 697 N N . GLU A 1 85 ? -13.723 -4.422 7.459 1.00 84.12 85 GLU A N 1
ATOM 698 C CA . GLU A 1 85 ? -12.978 -5.647 7.739 1.00 84.12 85 GLU A CA 1
ATOM 699 C C . GLU A 1 85 ? -11.835 -5.839 6.737 1.00 84.12 85 GLU A C 1
ATOM 701 O O . GLU A 1 85 ? -10.711 -6.158 7.129 1.00 84.12 85 GLU A O 1
ATOM 706 N N . LYS A 1 86 ? -12.109 -5.622 5.442 1.00 84.38 86 LYS A N 1
ATOM 707 C CA . LYS A 1 86 ? -11.104 -5.718 4.372 1.00 84.38 86 LYS A CA 1
ATOM 708 C C . LYS A 1 86 ? -10.018 -4.665 4.545 1.00 84.38 86 LYS A C 1
ATOM 710 O O . LYS A 1 86 ? -8.845 -4.997 4.431 1.00 84.38 86 LYS A O 1
ATOM 715 N N . LEU A 1 87 ? -10.400 -3.433 4.874 1.00 87.12 87 LEU A N 1
ATOM 716 C CA . LEU A 1 87 ? -9.486 -2.325 5.132 1.00 87.12 87 LEU A CA 1
ATOM 717 C C . LEU A 1 87 ? -8.580 -2.625 6.332 1.00 87.12 87 LEU A C 1
ATOM 719 O O . LEU A 1 87 ? -7.361 -2.525 6.207 1.00 87.12 87 LEU A O 1
ATOM 723 N N . SER A 1 88 ? -9.151 -3.061 7.460 1.00 88.00 88 SER A N 1
ATOM 724 C CA . SER A 1 88 ? -8.382 -3.413 8.662 1.00 88.00 88 SER A CA 1
ATOM 725 C C . SER A 1 88 ? -7.409 -4.568 8.405 1.00 88.00 88 SER A C 1
ATOM 727 O O . SER A 1 88 ? -6.235 -4.494 8.780 1.00 88.00 88 SER A O 1
ATOM 729 N N . ALA A 1 89 ? -7.866 -5.620 7.716 1.00 86.62 89 ALA A N 1
ATOM 730 C CA . ALA A 1 89 ? -7.019 -6.751 7.349 1.00 86.62 89 ALA A CA 1
ATOM 731 C C . ALA A 1 89 ? -5.897 -6.334 6.389 1.00 86.62 89 ALA A C 1
ATOM 733 O O . ALA A 1 89 ? -4.737 -6.646 6.645 1.00 86.62 89 ALA A O 1
ATOM 734 N N . TYR A 1 90 ? -6.221 -5.597 5.324 1.00 88.25 90 TYR A N 1
ATOM 735 C CA . TYR A 1 90 ? -5.249 -5.128 4.337 1.00 88.25 90 TYR A CA 1
ATOM 736 C C . TYR A 1 90 ? -4.168 -4.258 4.976 1.00 88.25 90 TYR A C 1
ATOM 738 O O . TYR A 1 90 ? -2.978 -4.525 4.812 1.00 88.25 90 TYR A O 1
ATOM 746 N N . PHE A 1 91 ? -4.579 -3.275 5.779 1.00 89.25 91 PHE A N 1
ATOM 747 C CA . PHE A 1 91 ? -3.651 -2.426 6.516 1.00 89.25 91 PHE A CA 1
ATOM 748 C C . PHE A 1 91 ? -2.728 -3.257 7.409 1.00 89.25 91 PHE A C 1
ATOM 750 O O . PHE A 1 91 ? -1.515 -3.053 7.432 1.00 89.25 91 PHE A O 1
ATOM 757 N N . SER A 1 92 ? -3.300 -4.226 8.123 1.00 88.81 92 SER A N 1
ATOM 758 C CA . SER A 1 92 ? -2.544 -5.060 9.049 1.00 88.81 92 SER A CA 1
ATOM 759 C C . SER A 1 92 ? -1.524 -5.953 8.344 1.00 88.81 92 SER A C 1
ATOM 761 O O . SER A 1 92 ? -0.424 -6.122 8.861 1.00 88.81 92 SER A O 1
ATOM 763 N N . ILE A 1 93 ? -1.847 -6.470 7.153 1.00 88.62 93 ILE A N 1
ATOM 764 C CA . ILE A 1 93 ? -0.914 -7.239 6.318 1.00 88.62 93 ILE A CA 1
ATOM 765 C C . ILE A 1 93 ? 0.274 -6.369 5.904 1.00 88.62 93 ILE A C 1
ATOM 767 O O . ILE A 1 93 ? 1.422 -6.790 6.057 1.00 88.62 93 ILE A O 1
ATOM 771 N N . VAL A 1 94 ? 0.016 -5.158 5.399 1.00 89.94 94 VAL A N 1
ATOM 772 C CA . VAL A 1 94 ? 1.074 -4.239 4.948 1.00 89.94 94 VAL A CA 1
ATOM 773 C C . VAL A 1 94 ? 1.962 -3.821 6.117 1.00 89.94 94 VAL A C 1
ATOM 775 O O . VAL A 1 94 ? 3.186 -3.868 6.004 1.00 89.94 94 VAL A O 1
ATOM 778 N N . LYS A 1 95 ? 1.360 -3.476 7.261 1.00 89.44 95 LYS A N 1
ATOM 779 C CA . LYS A 1 95 ? 2.095 -3.091 8.468 1.00 89.44 95 LYS A CA 1
ATOM 780 C C . LYS A 1 95 ? 2.959 -4.229 9.012 1.00 89.44 95 LYS A C 1
ATOM 782 O O . LYS A 1 95 ? 4.143 -4.010 9.237 1.00 89.44 95 LYS A O 1
ATOM 787 N N . ASP A 1 96 ? 2.401 -5.430 9.172 1.00 88.50 96 ASP A N 1
ATOM 788 C CA . ASP A 1 96 ? 3.161 -6.594 9.652 1.00 88.50 96 ASP A CA 1
ATOM 789 C C . ASP A 1 96 ? 4.309 -6.941 8.694 1.00 88.50 96 ASP A C 1
ATOM 791 O O . ASP A 1 96 ? 5.404 -7.279 9.135 1.00 88.50 96 ASP A O 1
ATOM 795 N N . SER A 1 97 ? 4.082 -6.825 7.382 1.00 88.19 97 SER A N 1
ATOM 796 C CA . SER A 1 97 ? 5.119 -7.081 6.375 1.00 88.19 97 SER A CA 1
ATOM 797 C C . SER A 1 97 ? 6.245 -6.050 6.445 1.00 88.19 97 SER A C 1
ATOM 799 O O . SER A 1 97 ? 7.416 -6.408 6.344 1.00 88.19 97 SER A O 1
ATOM 801 N N . HIS A 1 98 ? 5.909 -4.774 6.658 1.00 88.50 98 HIS A N 1
ATOM 802 C CA . HIS A 1 98 ? 6.899 -3.723 6.875 1.00 88.50 98 HIS A CA 1
ATOM 803 C C . HIS A 1 98 ? 7.690 -3.954 8.171 1.00 88.50 98 HIS A C 1
ATOM 805 O O . HIS A 1 98 ? 8.916 -3.908 8.142 1.00 88.50 98 HIS A O 1
ATOM 811 N N . GLU A 1 99 ? 7.017 -4.249 9.289 1.00 86.69 99 GLU A N 1
ATOM 812 C CA . GLU A 1 99 ? 7.678 -4.533 10.570 1.00 86.69 99 GLU A CA 1
ATOM 813 C C . GLU A 1 99 ? 8.656 -5.707 10.432 1.00 86.69 99 GLU A C 1
ATOM 815 O O . GLU A 1 99 ? 9.832 -5.551 10.759 1.00 86.69 99 GLU A O 1
ATOM 820 N N . TYR A 1 100 ? 8.227 -6.808 9.809 1.00 84.56 100 TYR A N 1
ATOM 821 C CA . TYR A 1 100 ? 9.072 -7.973 9.535 1.00 84.56 100 TYR A CA 1
ATOM 822 C C . TYR A 1 100 ? 10.289 -7.650 8.649 1.00 84.56 100 TYR A C 1
ATOM 824 O O . TYR A 1 100 ? 11.391 -8.152 8.881 1.00 84.56 100 TYR A O 1
ATOM 832 N N . CYS A 1 101 ? 10.126 -6.765 7.662 1.00 83.06 101 CYS A N 1
ATOM 833 C CA . CYS A 1 101 ? 11.237 -6.282 6.840 1.00 83.06 101 CYS A CA 1
ATOM 834 C C . CYS A 1 101 ? 12.239 -5.439 7.649 1.00 83.06 101 CYS A C 1
ATOM 836 O O . CYS A 1 101 ? 13.429 -5.427 7.345 1.00 83.06 101 CYS A O 1
ATOM 838 N N . THR A 1 102 ? 11.770 -4.705 8.663 1.00 83.00 102 THR A N 1
ATOM 839 C CA . THR A 1 102 ? 12.612 -3.825 9.493 1.00 83.00 102 THR A CA 1
ATOM 840 C C . THR A 1 102 ? 13.235 -4.510 10.710 1.00 83.00 102 THR A C 1
ATOM 842 O O . THR A 1 102 ? 14.190 -3.978 11.276 1.00 83.00 102 THR A O 1
ATOM 845 N N . GLU A 1 103 ? 12.732 -5.681 11.111 1.00 79.50 103 GLU A N 1
ATOM 846 C CA . GLU A 1 103 ? 13.261 -6.463 12.238 1.00 79.50 103 GLU A CA 1
ATOM 847 C C . GLU A 1 103 ? 14.706 -6.923 12.004 1.00 79.50 103 GLU A C 1
ATOM 849 O O . GLU A 1 103 ? 15.491 -7.029 12.949 1.00 79.50 103 GLU A O 1
ATOM 854 N N . THR A 1 104 ? 15.082 -7.159 10.746 1.00 75.00 104 THR A N 1
ATOM 855 C CA . THR A 1 104 ? 16.428 -7.607 10.384 1.00 75.00 104 THR A CA 1
ATOM 856 C C . THR A 1 104 ? 17.205 -6.463 9.739 1.00 75.00 104 THR A C 1
ATOM 858 O O . THR A 1 104 ? 16.758 -5.838 8.786 1.00 75.00 104 THR A O 1
ATOM 861 N N . SER A 1 105 ? 18.420 -6.188 10.224 1.00 69.31 105 SER A N 1
ATOM 862 C CA . SER A 1 105 ? 19.295 -5.152 9.638 1.00 69.31 105 SER A CA 1
ATOM 863 C C . SER A 1 105 ? 19.863 -5.527 8.258 1.00 69.31 105 SER A C 1
ATOM 865 O O . SER A 1 105 ? 20.554 -4.723 7.635 1.00 69.31 105 SER A O 1
ATOM 867 N N . PHE A 1 106 ? 19.612 -6.755 7.801 1.00 72.94 106 PHE A N 1
ATOM 868 C CA . PHE A 1 106 ? 20.014 -7.293 6.508 1.00 72.94 106 PHE A CA 1
ATOM 869 C C . PHE A 1 106 ? 18.779 -7.489 5.626 1.00 72.94 106 PHE A C 1
ATOM 871 O O . PHE A 1 106 ? 17.729 -7.890 6.117 1.00 72.94 106 PHE A O 1
ATOM 878 N N . MET A 1 107 ? 18.922 -7.228 4.327 1.00 71.62 107 MET A N 1
ATOM 879 C CA . MET A 1 107 ? 17.834 -7.320 3.355 1.00 71.62 107 MET A CA 1
ATOM 880 C C . MET A 1 107 ? 17.309 -8.762 3.252 1.00 71.62 107 MET A C 1
ATOM 882 O O . MET A 1 107 ? 17.963 -9.625 2.674 1.00 71.62 107 MET A O 1
ATOM 886 N N . ASN A 1 108 ? 16.122 -9.011 3.805 1.00 79.62 108 ASN A N 1
ATOM 887 C CA . ASN A 1 108 ? 15.420 -10.297 3.832 1.00 79.62 108 ASN A CA 1
ATOM 888 C C . ASN A 1 108 ? 14.180 -10.269 2.916 1.00 79.62 108 ASN A C 1
ATOM 890 O O . ASN A 1 108 ? 13.070 -10.616 3.325 1.00 79.62 108 ASN A O 1
ATOM 894 N N . LEU A 1 109 ? 14.366 -9.821 1.668 1.00 81.88 109 LEU A N 1
ATOM 895 C CA . LEU A 1 109 ? 13.278 -9.613 0.703 1.00 81.88 109 LEU A CA 1
ATOM 896 C C . LEU A 1 109 ? 12.484 -10.903 0.443 1.00 81.88 109 LEU A C 1
ATOM 898 O O . LEU A 1 109 ? 11.258 -10.885 0.508 1.00 81.88 109 LEU A O 1
ATOM 902 N N . ASP A 1 110 ? 13.173 -12.021 0.204 1.00 84.00 110 ASP A N 1
ATOM 903 C CA . ASP A 1 110 ? 12.533 -13.303 -0.117 1.00 84.00 110 ASP A CA 1
ATOM 904 C C . ASP A 1 110 ? 11.671 -13.828 1.038 1.00 84.00 110 ASP A C 1
ATOM 906 O O . ASP A 1 110 ? 10.556 -14.311 0.828 1.00 84.00 110 ASP A O 1
ATOM 910 N N . GLU A 1 111 ? 12.166 -13.696 2.270 1.00 83.44 111 GLU A N 1
ATOM 911 C CA . GLU A 1 111 ? 11.462 -14.116 3.484 1.00 83.44 111 GLU A CA 1
ATOM 912 C C . GLU A 1 111 ? 10.274 -13.198 3.777 1.00 83.44 111 GLU A C 1
ATOM 914 O O . GLU A 1 111 ? 9.177 -13.676 4.060 1.00 83.44 111 GLU A O 1
ATOM 919 N N . THR A 1 112 ? 10.459 -11.884 3.630 1.00 84.06 112 THR A N 1
ATOM 920 C CA . THR A 1 112 ? 9.385 -10.892 3.781 1.00 84.06 112 THR A CA 1
ATOM 921 C C . THR A 1 112 ? 8.290 -11.115 2.745 1.00 84.06 112 THR A C 1
ATOM 923 O O . THR A 1 112 ? 7.102 -11.071 3.063 1.00 84.06 112 THR A O 1
ATOM 926 N N . PHE A 1 113 ? 8.668 -11.413 1.504 1.00 83.94 113 PHE A N 1
ATOM 927 C CA . PHE A 1 113 ? 7.716 -11.703 0.444 1.00 83.94 113 PHE A CA 1
ATOM 928 C C . PHE A 1 113 ? 6.992 -13.033 0.672 1.00 83.94 113 PHE A C 1
ATOM 930 O O . PHE A 1 113 ? 5.791 -13.132 0.418 1.00 83.94 113 PHE A O 1
ATOM 937 N N . ALA A 1 114 ? 7.683 -14.060 1.174 1.00 84.06 114 ALA A N 1
ATOM 938 C CA . ALA A 1 114 ? 7.044 -15.303 1.598 1.00 84.06 114 ALA A CA 1
ATOM 939 C C . ALA A 1 114 ? 6.024 -15.052 2.719 1.00 84.06 114 ALA A C 1
ATOM 941 O O . ALA A 1 114 ? 4.878 -15.481 2.602 1.00 84.06 114 ALA A O 1
ATOM 942 N N . PHE A 1 115 ? 6.399 -14.271 3.733 1.00 84.12 115 PHE A N 1
ATOM 943 C CA . PHE A 1 115 ? 5.520 -13.889 4.835 1.00 84.12 115 PHE A CA 1
ATOM 944 C C . PHE A 1 115 ? 4.283 -13.113 4.358 1.00 84.12 115 PHE A C 1
ATOM 946 O O . PHE A 1 115 ? 3.157 -13.459 4.720 1.00 84.12 115 PHE A O 1
ATOM 953 N N . PHE A 1 116 ? 4.465 -12.123 3.478 1.00 85.56 116 PHE A N 1
ATOM 954 C CA . PHE A 1 116 ? 3.365 -11.380 2.859 1.00 85.56 116 PHE A CA 1
ATOM 955 C C . PHE A 1 116 ? 2.425 -12.295 2.061 1.00 85.56 116 PHE A C 1
ATOM 957 O O . PHE A 1 116 ? 1.205 -12.201 2.201 1.00 85.56 116 PHE A O 1
ATOM 964 N N . LYS A 1 117 ? 2.969 -13.210 1.245 1.00 84.25 117 LYS A N 1
ATOM 965 C CA . LYS A 1 117 ? 2.163 -14.175 0.478 1.00 84.25 117 LYS A CA 1
ATOM 966 C C . LYS A 1 117 ? 1.344 -15.074 1.387 1.00 84.25 117 LYS A C 1
ATOM 968 O O . LYS A 1 117 ? 0.170 -15.307 1.108 1.00 84.25 117 LYS A O 1
ATOM 973 N N . ASP A 1 118 ? 1.944 -15.569 2.461 1.00 83.44 118 ASP A N 1
ATOM 974 C CA . ASP A 1 118 ? 1.251 -16.455 3.383 1.00 83.44 118 ASP A CA 1
ATOM 975 C C . ASP A 1 118 ? 0.138 -15.718 4.146 1.00 83.44 118 ASP A C 1
ATOM 977 O O . ASP A 1 118 ? -0.953 -16.264 4.342 1.00 83.44 118 ASP A O 1
ATOM 981 N N . LEU A 1 119 ? 0.376 -14.456 4.522 1.00 81.31 119 LEU A N 1
ATOM 982 C CA . LEU A 1 119 ? -0.631 -13.558 5.084 1.00 81.31 119 LEU A CA 1
ATOM 983 C C . LEU A 1 119 ? -1.789 -13.321 4.112 1.00 81.31 119 LEU A C 1
ATOM 985 O O . LEU A 1 119 ? -2.954 -13.503 4.477 1.00 81.31 119 LEU A O 1
ATOM 989 N N . LEU A 1 120 ? -1.478 -12.961 2.868 1.00 83.25 120 LEU A N 1
ATOM 990 C CA . LEU A 1 120 ? -2.475 -12.715 1.834 1.00 83.25 120 LEU A CA 1
ATOM 991 C C . LEU A 1 120 ? -3.310 -13.970 1.574 1.00 83.25 120 LEU A C 1
ATOM 993 O O . LEU A 1 120 ? -4.536 -13.918 1.628 1.00 83.25 120 LEU A O 1
ATOM 997 N N . LEU A 1 121 ? -2.659 -15.122 1.390 1.00 78.44 121 LEU A N 1
ATOM 998 C CA . LEU A 1 121 ? -3.334 -16.400 1.190 1.00 78.44 121 LEU A CA 1
ATOM 999 C C . LEU A 1 121 ? -4.235 -16.742 2.381 1.00 78.44 121 LEU A C 1
ATOM 1001 O O . LEU A 1 121 ? -5.336 -17.264 2.195 1.00 78.44 121 LEU A O 1
ATOM 1005 N N . CYS A 1 122 ? -3.802 -16.415 3.601 1.00 76.75 122 CYS A N 1
ATOM 1006 C CA . CYS A 1 122 ? -4.600 -16.656 4.790 1.00 76.75 122 CYS A CA 1
ATOM 1007 C C . CYS A 1 122 ? -5.907 -15.849 4.778 1.00 76.75 122 CYS A C 1
ATOM 1009 O O . CYS A 1 122 ? -6.990 -16.392 5.025 1.00 76.75 122 CYS A O 1
ATOM 1011 N N . HIS A 1 123 ? -5.827 -14.567 4.431 1.00 73.62 123 HIS A N 1
ATOM 1012 C CA . HIS A 1 123 ? -6.980 -13.672 4.408 1.00 73.62 123 HIS A CA 1
ATOM 1013 C C . HIS A 1 123 ? -7.902 -13.893 3.199 1.00 73.62 123 HIS A C 1
ATOM 1015 O O . HIS A 1 123 ? -9.124 -13.889 3.376 1.00 73.62 123 HIS A O 1
ATOM 1021 N N . SER A 1 124 ? -7.346 -14.187 2.021 1.00 70.50 124 SER A N 1
ATOM 1022 C CA . SER A 1 124 ? -8.115 -14.470 0.804 1.00 70.50 124 SER A CA 1
ATOM 1023 C C . SER A 1 124 ? -8.811 -15.836 0.851 1.00 70.50 124 SER A C 1
ATOM 1025 O O . SER A 1 124 ? -9.976 -15.940 0.481 1.00 70.50 124 SER A O 1
ATOM 1027 N N . VAL A 1 125 ? -8.144 -16.894 1.336 1.00 65.44 125 VAL A N 1
ATOM 1028 C CA . VAL A 1 125 ? -8.693 -18.266 1.301 1.00 65.44 125 VAL A CA 1
ATOM 1029 C C . VAL A 1 125 ? -9.434 -18.639 2.588 1.00 65.44 125 VAL A C 1
ATOM 1031 O O . VAL A 1 125 ? -10.462 -19.313 2.523 1.00 65.44 125 VAL A O 1
ATOM 1034 N N . TYR A 1 126 ? -8.955 -18.222 3.769 1.00 58.59 126 TYR A N 1
ATOM 1035 C CA . TYR A 1 126 ? -9.535 -18.675 5.047 1.00 58.59 126 TYR A CA 1
ATOM 1036 C C . TYR A 1 126 ? -10.455 -17.661 5.699 1.00 58.59 126 TYR A C 1
ATOM 1038 O O . TYR A 1 126 ? -11.419 -18.057 6.354 1.00 58.59 126 TYR A O 1
ATOM 1046 N N . VAL A 1 127 ? -10.195 -16.369 5.565 1.00 60.31 127 VAL A N 1
ATOM 1047 C CA . VAL A 1 127 ? -11.098 -15.359 6.136 1.00 60.31 127 VAL A CA 1
ATOM 1048 C C . VAL A 1 127 ? -12.207 -14.999 5.142 1.00 60.31 127 VAL A C 1
ATOM 1050 O O . VAL A 1 127 ? -13.238 -14.484 5.559 1.00 60.31 127 VAL A O 1
ATOM 1053 N N . GLN A 1 128 ? -12.049 -15.378 3.864 1.00 62.69 128 GLN A N 1
ATOM 1054 C CA . GLN A 1 128 ? -12.987 -15.075 2.777 1.00 62.69 128 GLN A CA 1
ATOM 1055 C C . GLN A 1 128 ? -13.277 -13.572 2.692 1.00 62.69 128 GLN A C 1
ATOM 1057 O O . GLN A 1 128 ? -14.381 -13.121 2.395 1.00 62.69 128 GLN A O 1
ATOM 1062 N N . LEU A 1 129 ? -12.258 -12.772 2.995 1.00 63.03 129 LEU A N 1
ATOM 1063 C CA . LEU A 1 129 ? -12.262 -11.385 2.601 1.00 63.03 129 LEU A CA 1
ATOM 1064 C C . LEU A 1 129 ? -11.876 -11.436 1.125 1.00 63.03 129 LEU A C 1
ATOM 1066 O O . LEU A 1 129 ? -10.739 -11.791 0.824 1.00 63.03 129 LEU A O 1
ATOM 1070 N N . ASP A 1 130 ? -12.816 -11.170 0.213 1.00 59.81 130 ASP A N 1
ATOM 1071 C CA . ASP A 1 130 ? -12.532 -11.066 -1.227 1.00 59.81 130 ASP A CA 1
ATOM 1072 C C . ASP A 1 130 ? -11.603 -9.856 -1.477 1.00 59.81 130 ASP A C 1
ATOM 1074 O O . ASP A 1 130 ? -12.048 -8.809 -1.954 1.00 59.81 130 ASP A O 1
ATOM 1078 N N . LEU A 1 131 ? -10.343 -9.942 -1.034 1.00 65.25 131 LEU A N 1
ATOM 1079 C CA . LEU A 1 131 ? -9.267 -9.024 -1.378 1.00 65.25 131 LEU A CA 1
ATOM 1080 C C . LEU A 1 131 ? -8.805 -9.435 -2.764 1.00 65.25 131 LEU A C 1
ATOM 1082 O O . LEU A 1 131 ? -8.122 -10.448 -2.932 1.00 65.25 131 LEU A O 1
ATOM 1086 N N . VAL A 1 132 ? -9.208 -8.642 -3.744 1.00 63.53 132 VAL A N 1
ATOM 1087 C CA . VAL A 1 132 ? -8.636 -8.680 -5.080 1.00 63.53 132 VAL A CA 1
ATOM 1088 C C . VAL A 1 132 ? -7.519 -7.644 -5.069 1.00 63.53 132 VAL A C 1
ATOM 1090 O O . VAL A 1 132 ? -7.766 -6.460 -4.861 1.00 63.53 132 VAL A O 1
ATOM 1093 N N . LEU A 1 133 ? -6.278 -8.113 -5.169 1.00 64.19 133 LEU A N 1
ATOM 1094 C CA . LEU A 1 133 ? -5.122 -7.251 -5.375 1.00 64.19 133 LEU A CA 1
ATOM 1095 C C . LEU A 1 133 ? -4.673 -7.451 -6.812 1.00 64.19 133 LEU A C 1
ATOM 1097 O O . LEU A 1 133 ? -4.267 -8.557 -7.183 1.00 64.19 133 LEU A O 1
ATOM 1101 N N . ASP A 1 134 ? -4.733 -6.386 -7.600 1.00 60.91 134 ASP A N 1
ATOM 1102 C CA . ASP A 1 134 ? -4.169 -6.396 -8.938 1.00 60.91 134 ASP A CA 1
ATOM 1103 C C . ASP A 1 134 ? -2.654 -6.241 -8.820 1.00 60.91 134 ASP A C 1
ATOM 1105 O O . ASP A 1 134 ? -2.112 -5.170 -8.547 1.00 60.91 134 ASP A O 1
ATOM 1109 N N . TYR A 1 135 ? -1.949 -7.360 -8.985 1.00 56.50 135 TYR A N 1
ATOM 1110 C CA . TYR A 1 135 ? -0.497 -7.351 -9.041 1.00 56.50 135 TYR A CA 1
ATOM 1111 C C . TYR A 1 135 ? -0.055 -6.735 -10.369 1.00 56.50 135 TYR A C 1
ATOM 1113 O O . TYR A 1 135 ? -0.098 -7.382 -11.415 1.00 56.50 135 TYR A O 1
ATOM 1121 N N . ILE A 1 136 ? 0.403 -5.485 -10.317 1.00 63.00 136 ILE A N 1
ATOM 1122 C CA . ILE A 1 136 ? 0.873 -4.710 -11.480 1.00 63.00 136 ILE A CA 1
ATOM 1123 C C . ILE A 1 136 ? 2.251 -5.219 -11.986 1.00 63.00 136 ILE A C 1
ATOM 1125 O O . ILE A 1 136 ? 2.871 -4.610 -12.851 1.00 63.00 136 ILE A O 1
ATOM 1129 N N . GLY A 1 137 ? 2.727 -6.373 -11.499 1.00 49.44 137 GLY A N 1
ATOM 1130 C CA . GLY A 1 137 ? 4.073 -6.877 -11.771 1.00 49.44 137 GLY A CA 1
ATOM 1131 C C . GLY A 1 137 ? 5.107 -6.308 -10.800 1.00 49.44 137 GLY A C 1
ATOM 1132 O O . GLY A 1 137 ? 4.842 -5.346 -10.076 1.00 49.44 137 GLY A O 1
ATOM 1133 N N . GLU A 1 138 ? 6.306 -6.892 -10.784 1.00 47.84 138 GLU A N 1
ATOM 1134 C CA . GLU A 1 138 ? 7.463 -6.167 -10.265 1.00 47.84 138 GLU A CA 1
ATOM 1135 C C . GLU A 1 138 ? 7.678 -4.964 -11.192 1.00 47.84 138 GLU A C 1
ATOM 1137 O O . GLU A 1 138 ? 7.725 -5.160 -12.412 1.00 47.84 138 GLU A O 1
ATOM 1142 N N . PRO A 1 139 ? 7.820 -3.727 -10.681 1.00 43.66 139 PRO A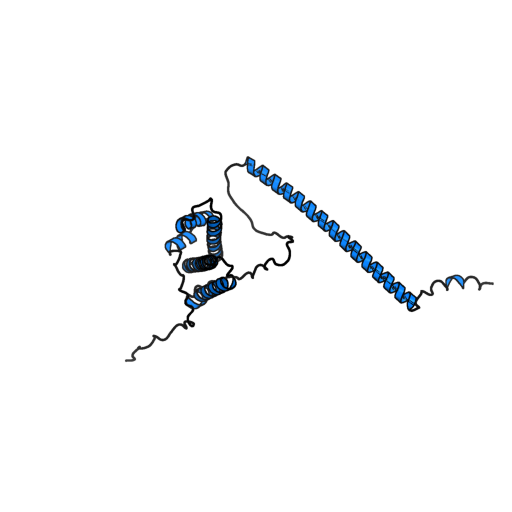 N 1
ATOM 1143 C CA . PRO A 1 139 ? 8.521 -2.736 -11.476 1.00 43.66 139 PRO A CA 1
ATOM 1144 C C . PRO A 1 139 ? 9.889 -3.355 -11.733 1.00 43.66 139 PRO A C 1
ATOM 1146 O O . PRO A 1 139 ? 10.575 -3.682 -10.764 1.00 43.66 139 PRO A O 1
ATOM 1149 N N . GLU A 1 140 ? 10.225 -3.607 -13.001 1.00 39.31 140 GLU A N 1
ATOM 1150 C CA . GLU A 1 140 ? 11.519 -4.163 -13.384 1.00 39.31 140 GLU A CA 1
ATOM 1151 C C . GLU A 1 140 ? 12.588 -3.484 -12.532 1.00 39.31 140 GLU A C 1
ATOM 1153 O O . GLU A 1 140 ? 12.790 -2.267 -12.607 1.00 39.31 140 GLU A O 1
ATOM 1158 N N . SER A 1 141 ? 13.175 -4.269 -11.624 1.00 37.06 141 SER A N 1
ATOM 1159 C CA . SER A 1 141 ? 14.297 -3.841 -10.814 1.00 37.06 141 SER A CA 1
ATOM 1160 C C . SER A 1 141 ? 15.278 -3.167 -11.758 1.00 37.06 141 SER A C 1
ATOM 1162 O O . SER A 1 141 ? 15.736 -3.775 -12.729 1.00 37.06 141 SER A O 1
ATOM 1164 N N . MET A 1 142 ? 15.554 -1.894 -11.479 1.00 37.97 142 MET A N 1
ATOM 1165 C CA . MET A 1 142 ? 16.598 -1.097 -12.103 1.00 37.97 142 MET A CA 1
ATOM 1166 C C . MET A 1 142 ? 17.949 -1.784 -11.883 1.00 37.97 142 MET A C 1
ATOM 1168 O O . MET A 1 142 ? 18.728 -1.406 -11.012 1.00 37.97 142 MET A O 1
ATOM 1172 N N . THR A 1 143 ? 18.227 -2.807 -12.680 1.00 42.12 143 THR A N 1
ATOM 1173 C CA . THR A 1 143 ? 19.572 -3.331 -12.904 1.00 42.12 143 THR A CA 1
ATOM 1174 C C . THR A 1 143 ? 20.071 -3.061 -14.307 1.00 42.12 143 THR A C 1
ATOM 1176 O O . THR A 1 143 ? 21.254 -3.259 -14.533 1.00 42.12 143 THR A O 1
ATOM 1179 N N . ASP A 1 144 ? 19.276 -2.442 -15.181 1.00 41.94 144 ASP A N 1
ATOM 1180 C CA . ASP A 1 144 ? 19.786 -1.939 -16.449 1.00 41.94 144 ASP A CA 1
ATOM 1181 C C . ASP A 1 144 ? 19.291 -0.516 -16.728 1.00 41.94 144 ASP A C 1
ATOM 1183 O O . ASP A 1 144 ? 18.200 -0.275 -17.225 1.00 41.94 144 ASP A O 1
ATOM 1187 N N . LEU A 1 145 ? 20.190 0.422 -16.419 1.00 42.06 145 LEU A N 1
ATOM 1188 C CA . LEU A 1 145 ? 20.380 1.694 -17.114 1.00 42.06 145 LEU A CA 1
ATOM 1189 C C . LEU A 1 145 ? 19.223 2.709 -17.054 1.00 42.06 145 LEU A C 1
ATOM 1191 O O . LEU A 1 145 ? 18.248 2.681 -17.797 1.00 42.06 145 LEU A O 1
ATOM 1195 N N . VAL A 1 146 ? 19.468 3.734 -16.238 1.00 45.41 146 VAL A N 1
ATOM 1196 C CA . VAL A 1 146 ? 18.871 5.070 -16.332 1.00 45.41 146 VAL A CA 1
ATOM 1197 C C . VAL A 1 146 ? 18.812 5.543 -17.797 1.00 45.41 146 VAL A C 1
ATOM 1199 O O . VAL A 1 146 ? 19.846 5.889 -18.364 1.00 45.41 146 VAL A O 1
ATOM 1202 N N . ASP A 1 147 ? 17.612 5.666 -18.374 1.00 32.34 147 ASP A N 1
ATOM 1203 C CA . ASP A 1 147 ? 17.319 6.702 -19.376 1.00 32.34 147 ASP A CA 1
ATOM 1204 C C . ASP A 1 147 ? 15.816 7.086 -19.371 1.00 32.34 147 ASP A C 1
ATOM 1206 O O . ASP A 1 147 ? 14.957 6.291 -19.760 1.00 32.34 147 ASP A O 1
ATOM 1210 N N . PRO A 1 148 ? 15.448 8.298 -18.909 1.00 38.00 148 PRO A N 1
ATOM 1211 C CA . PRO A 1 148 ? 14.060 8.722 -18.790 1.00 38.00 148 PRO A CA 1
ATOM 1212 C C . PRO A 1 148 ? 13.557 9.378 -20.080 1.00 38.00 148 PRO A C 1
ATOM 1214 O O . PRO A 1 148 ? 13.856 10.546 -20.353 1.00 38.00 148 PRO A O 1
ATOM 1217 N N . ARG A 1 149 ? 12.683 8.682 -20.827 1.00 32.56 149 ARG A N 1
ATOM 1218 C CA . ARG A 1 149 ? 11.742 9.336 -21.754 1.00 32.56 149 ARG A CA 1
ATOM 1219 C C . ARG A 1 149 ? 10.320 8.770 -21.776 1.00 32.56 149 ARG A C 1
ATOM 1221 O O . ARG A 1 149 ? 10.037 7.812 -22.475 1.00 32.56 149 ARG A O 1
ATOM 1228 N N . ILE A 1 150 ? 9.446 9.569 -21.153 1.00 40.78 150 ILE A N 1
ATOM 1229 C CA . ILE A 1 150 ? 8.185 10.128 -21.685 1.00 40.78 150 ILE A CA 1
ATOM 1230 C C . ILE A 1 150 ? 7.042 9.131 -21.963 1.00 40.78 150 ILE A C 1
ATOM 1232 O O . ILE A 1 150 ? 7.008 8.485 -23.002 1.00 40.78 150 ILE A O 1
ATOM 1236 N N . SER A 1 151 ? 5.961 9.209 -21.181 1.00 34.66 151 SER A N 1
ATOM 1237 C CA . SER A 1 151 ? 4.791 10.035 -21.555 1.00 34.66 151 SER A CA 1
ATOM 1238 C C . SER A 1 151 ? 3.722 10.084 -20.460 1.00 34.66 151 SER A C 1
ATOM 1240 O O . SER A 1 151 ? 3.139 9.086 -20.062 1.00 34.66 151 SER A O 1
ATOM 1242 N N . GLU A 1 152 ? 3.458 11.313 -20.020 1.00 37.25 152 GLU A N 1
ATOM 1243 C CA . GLU A 1 152 ? 2.222 11.766 -19.385 1.00 37.25 152 GLU A CA 1
ATOM 1244 C C . GLU A 1 152 ? 1.018 11.472 -20.293 1.00 37.25 152 GLU A C 1
ATOM 1246 O O . GLU A 1 152 ? 1.104 11.775 -21.481 1.00 37.25 152 GLU A O 1
ATOM 1251 N N . THR A 1 153 ? -0.103 10.979 -19.748 1.00 28.06 153 THR A N 1
ATOM 1252 C CA . THR A 1 153 ? -1.477 11.553 -19.825 1.00 28.06 153 THR A CA 1
ATOM 1253 C C . THR A 1 153 ? -2.432 10.611 -19.039 1.00 28.06 153 THR A C 1
ATOM 1255 O O . THR A 1 153 ? -2.317 9.410 -19.220 1.00 28.06 153 THR A O 1
ATOM 1258 N N . LYS A 1 154 ? -3.386 10.969 -18.158 1.00 32.84 154 LYS A N 1
ATOM 1259 C CA . LYS A 1 154 ? -4.336 12.096 -17.996 1.00 32.84 154 LYS A CA 1
ATOM 1260 C C . LYS A 1 154 ? -4.895 12.134 -16.551 1.00 32.84 154 LYS A C 1
ATOM 1262 O O . LYS A 1 154 ? -4.960 11.093 -15.914 1.00 32.84 154 LYS A O 1
ATOM 1267 N N . GLY A 1 155 ? -5.437 13.290 -16.141 1.00 25.00 155 GLY A N 1
ATOM 1268 C CA . GLY A 1 155 ? -6.413 13.447 -15.038 1.00 25.00 155 GLY A CA 1
ATOM 1269 C C . GLY A 1 155 ? -6.222 14.763 -14.265 1.00 25.00 155 GLY A C 1
ATOM 1270 O O . GLY A 1 155 ? -5.299 14.855 -13.473 1.00 25.00 155 GLY A O 1
ATOM 1271 N N . SER A 1 156 ? -6.834 15.875 -14.705 1.00 33.06 156 SER A N 1
ATOM 1272 C CA . SER A 1 156 ? -7.970 16.592 -14.059 1.00 33.06 156 SER A CA 1
ATOM 1273 C C . SER A 1 156 ? -7.791 16.918 -12.561 1.00 33.06 156 SER A C 1
ATOM 1275 O O . SER A 1 156 ? -7.644 16.004 -11.770 1.00 33.06 156 SER A O 1
ATOM 1277 N N . GLN A 1 157 ? -7.685 18.212 -12.193 1.00 32.25 157 GLN A N 1
ATOM 1278 C CA . GLN A 1 157 ? -8.718 19.030 -11.490 1.00 32.25 157 GLN A CA 1
ATOM 1279 C C . GLN A 1 157 ? -8.980 18.565 -10.027 1.00 32.25 157 GLN A C 1
ATOM 1281 O O . GLN A 1 157 ? -9.308 17.407 -9.846 1.00 32.25 157 GLN A O 1
ATOM 1286 N N . VAL A 1 158 ? -8.917 19.347 -8.927 1.00 35.34 158 VAL A N 1
ATOM 1287 C CA . VAL A 1 158 ? -9.205 20.782 -8.664 1.00 35.34 158 VAL A CA 1
ATOM 1288 C C . VAL A 1 158 ? -8.929 21.129 -7.156 1.00 35.34 158 VAL A C 1
ATOM 1290 O O . VAL A 1 158 ? -8.936 20.215 -6.336 1.00 35.34 158 VAL A O 1
ATOM 1293 N N . THR A 1 159 ? -8.756 22.434 -6.824 1.00 29.05 159 THR A N 1
ATOM 1294 C CA . THR A 1 159 ? -8.873 23.165 -5.501 1.00 29.05 159 THR A CA 1
ATOM 1295 C C . THR A 1 159 ? -7.868 22.886 -4.357 1.00 29.05 159 THR A C 1
ATOM 1297 O O . THR A 1 159 ? -7.435 21.758 -4.197 1.00 29.05 159 THR A O 1
ATOM 1300 N N . ASP A 1 160 ? -7.454 23.816 -3.478 1.00 31.42 160 ASP A N 1
ATOM 1301 C CA . ASP A 1 160 ? -7.866 25.203 -3.176 1.00 31.42 160 ASP A CA 1
ATOM 1302 C C . ASP A 1 160 ? -6.754 25.967 -2.403 1.00 31.42 160 ASP A C 1
ATOM 1304 O O . ASP A 1 160 ? -5.858 25.368 -1.811 1.00 31.42 160 ASP A O 1
ATOM 1308 N N . GLU A 1 161 ? -6.850 27.299 -2.434 1.00 33.59 161 GLU A N 1
ATOM 1309 C CA . GLU A 1 161 ? -6.027 28.353 -1.801 1.00 33.59 161 GLU A CA 1
ATOM 1310 C C . GLU A 1 161 ? -5.930 28.278 -0.243 1.00 33.59 161 GLU A C 1
ATOM 1312 O O . GLU A 1 161 ? -6.786 27.669 0.384 1.00 33.59 161 GLU A O 1
ATOM 1317 N N . CYS A 1 162 ? -4.996 28.884 0.521 1.00 38.06 162 CYS A N 1
ATOM 1318 C CA . CYS A 1 162 ? -4.131 30.076 0.392 1.00 38.06 162 CYS A CA 1
ATOM 1319 C C . CYS A 1 162 ? -3.002 30.031 1.471 1.00 38.06 162 CYS A C 1
ATOM 1321 O O . CYS A 1 162 ? -3.317 29.699 2.611 1.00 38.06 162 CYS A O 1
ATOM 1323 N N . ILE A 1 163 ? -1.755 30.438 1.153 1.00 38.78 163 ILE A N 1
ATOM 1324 C CA . ILE A 1 163 ? -0.867 31.402 1.875 1.00 38.78 163 ILE A CA 1
ATOM 1325 C C . ILE A 1 163 ? 0.440 31.591 1.046 1.00 38.78 163 ILE A C 1
ATOM 1327 O O . ILE A 1 163 ? 1.064 30.618 0.642 1.00 38.78 163 ILE A O 1
ATOM 1331 N N . ASP A 1 164 ? 0.813 32.859 0.807 1.00 41.88 164 ASP A N 1
ATOM 1332 C CA . ASP A 1 164 ? 2.039 33.418 0.176 1.00 41.88 164 ASP A CA 1
ATOM 1333 C C . ASP A 1 164 ? 2.231 33.331 -1.361 1.00 41.88 164 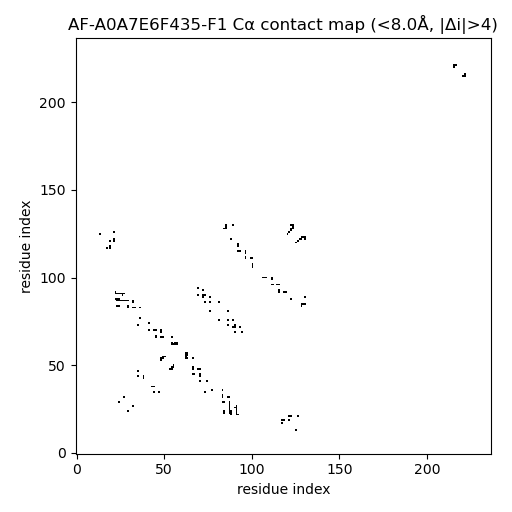ASP A C 1
ATOM 1335 O O . ASP A 1 164 ? 3.196 32.779 -1.891 1.00 41.88 164 ASP A O 1
ATOM 1339 N N . LYS A 1 165 ? 1.345 34.025 -2.096 1.00 51.41 165 LYS A N 1
ATOM 1340 C CA . LYS A 1 165 ? 1.257 34.070 -3.575 1.00 51.41 165 LYS A CA 1
ATOM 1341 C C . LYS A 1 165 ? 2.469 34.660 -4.335 1.00 51.41 165 LYS A C 1
ATOM 1343 O O . LYS A 1 165 ? 2.536 34.484 -5.546 1.00 51.41 165 LYS A O 1
ATOM 1348 N N . GLU A 1 166 ? 3.424 35.342 -3.696 1.00 47.91 166 GLU A N 1
ATOM 1349 C CA . GLU A 1 166 ? 4.518 36.041 -4.412 1.00 47.91 166 GLU A CA 1
ATOM 1350 C C . GLU A 1 166 ? 5.781 35.174 -4.611 1.00 47.91 166 GLU A C 1
ATOM 1352 O O . GLU A 1 166 ? 6.381 35.183 -5.684 1.00 47.91 166 GLU A O 1
ATOM 1357 N N . ASN A 1 167 ? 6.132 34.329 -3.633 1.00 47.97 167 ASN A N 1
ATOM 1358 C CA . ASN A 1 167 ? 7.275 33.405 -3.728 1.00 47.97 167 ASN A CA 1
ATOM 1359 C C . ASN A 1 167 ? 6.991 32.172 -4.602 1.00 47.97 167 ASN A C 1
ATOM 1361 O O . ASN A 1 167 ? 7.912 31.535 -5.119 1.00 47.97 167 ASN A O 1
ATOM 1365 N N . GLU A 1 168 ? 5.719 31.813 -4.755 1.00 48.00 168 GLU A N 1
ATOM 1366 C CA . GLU A 1 168 ? 5.303 30.632 -5.506 1.00 48.00 168 GLU A CA 1
ATOM 1367 C C . GLU A 1 168 ? 5.270 30.901 -7.018 1.00 48.00 168 GLU A C 1
ATOM 1369 O O . GLU A 1 168 ? 5.730 30.070 -7.799 1.00 48.00 168 GLU A O 1
ATOM 1374 N N . LEU A 1 169 ? 4.860 32.107 -7.435 1.00 49.75 169 LEU A N 1
ATOM 1375 C CA . LEU A 1 169 ? 4.903 32.545 -8.836 1.00 49.75 169 LEU A CA 1
ATOM 1376 C C . LEU A 1 169 ? 6.330 32.517 -9.403 1.00 49.75 169 LEU A C 1
ATOM 1378 O O . LEU A 1 169 ? 6.531 32.002 -10.502 1.00 49.75 169 LEU A O 1
ATOM 1382 N N . VAL A 1 170 ? 7.319 32.990 -8.633 1.00 55.88 170 VAL A N 1
ATOM 1383 C CA . VAL A 1 170 ? 8.737 32.999 -9.037 1.00 55.88 170 VAL A CA 1
ATOM 1384 C C . VAL A 1 170 ? 9.289 31.573 -9.160 1.00 55.88 170 VAL A C 1
ATOM 1386 O O . VAL A 1 170 ? 9.893 31.224 -10.177 1.00 55.88 170 VAL A O 1
ATOM 1389 N N . LYS A 1 171 ? 8.998 30.696 -8.188 1.00 55.69 171 LYS A N 1
ATOM 1390 C CA . LYS A 1 171 ? 9.421 29.283 -8.226 1.00 55.69 171 LYS A CA 1
ATOM 1391 C C . LYS A 1 171 ? 8.785 28.494 -9.371 1.00 55.69 171 LYS A C 1
ATOM 1393 O O . LYS A 1 171 ? 9.437 27.625 -9.952 1.00 55.69 171 LYS A O 1
ATOM 1398 N N . ILE A 1 172 ? 7.527 28.777 -9.712 1.00 58.09 172 ILE A N 1
ATOM 1399 C CA . ILE A 1 172 ? 6.842 28.132 -10.840 1.00 58.09 172 ILE A CA 1
ATOM 1400 C C . ILE A 1 172 ? 7.473 28.576 -12.167 1.00 58.09 172 ILE A C 1
ATOM 1402 O O . ILE A 1 172 ? 7.729 27.730 -13.026 1.00 58.09 172 ILE A O 1
ATOM 1406 N N . THR A 1 173 ? 7.792 29.866 -12.326 1.00 67.44 173 THR A N 1
ATOM 1407 C CA . THR A 1 173 ? 8.447 30.373 -13.543 1.00 67.44 173 THR A CA 1
ATOM 1408 C C . THR A 1 173 ? 9.861 29.826 -13.725 1.00 67.44 173 THR A C 1
ATOM 1410 O O . THR A 1 173 ? 10.190 29.359 -14.814 1.00 67.44 173 THR A O 1
ATOM 1413 N N . GLU A 1 174 ? 10.669 29.769 -12.662 1.00 72.44 174 GLU A N 1
ATOM 1414 C CA . GLU A 1 174 ? 12.025 29.204 -12.716 1.00 72.44 174 GLU A CA 1
ATOM 1415 C C . GLU A 1 174 ? 12.006 27.706 -13.056 1.00 72.44 174 GLU A C 1
ATOM 1417 O O . GLU A 1 174 ? 12.810 27.225 -13.860 1.00 72.44 174 GLU A O 1
ATOM 1422 N N . LYS A 1 175 ? 11.042 26.958 -12.502 1.00 76.69 175 LYS A N 1
ATOM 1423 C CA . LYS A 1 175 ? 10.853 25.532 -12.800 1.00 76.69 175 LYS A CA 1
ATOM 1424 C C . LYS A 1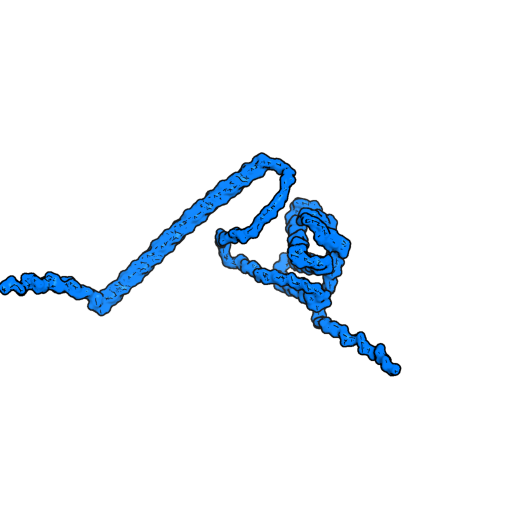 175 ? 10.469 25.297 -14.263 1.00 76.69 175 LYS A C 1
ATOM 1426 O O . LYS A 1 175 ? 10.974 24.357 -14.882 1.00 76.69 175 LYS A O 1
ATOM 1431 N N . GLU A 1 176 ? 9.617 26.143 -14.839 1.00 81.19 176 GLU A N 1
ATOM 1432 C CA . GLU A 1 176 ? 9.236 26.048 -16.253 1.00 81.19 176 GLU A CA 1
ATOM 1433 C C . GLU A 1 176 ? 10.370 26.467 -17.202 1.00 81.19 176 GLU A C 1
ATOM 1435 O O . GLU A 1 176 ? 10.585 25.825 -18.236 1.00 81.19 176 GLU A O 1
ATOM 1440 N N . GLU A 1 177 ? 11.173 27.467 -16.838 1.00 86.00 177 GLU A N 1
ATOM 1441 C CA . GLU A 1 177 ? 12.373 27.838 -17.593 1.00 86.00 177 GLU A CA 1
ATOM 1442 C C . GLU A 1 177 ? 13.429 26.727 -17.576 1.00 86.00 177 GLU A C 1
ATOM 1444 O O . GLU A 1 177 ? 13.958 26.358 -18.633 1.00 86.00 177 GLU A O 1
ATOM 1449 N N . ALA A 1 178 ? 13.666 26.112 -16.415 1.00 88.81 178 ALA A N 1
ATOM 1450 C CA . ALA A 1 178 ? 14.550 24.958 -16.280 1.00 88.81 178 ALA A CA 1
ATOM 1451 C C . ALA A 1 178 ? 14.056 23.767 -17.120 1.00 88.81 178 ALA A C 1
ATOM 1453 O O . ALA A 1 178 ? 14.837 23.134 -17.839 1.00 88.81 178 ALA A O 1
ATOM 1454 N N . LYS A 1 179 ? 12.744 23.498 -17.117 1.00 87.56 179 LYS A N 1
ATOM 1455 C CA . LYS A 1 179 ? 12.119 22.449 -17.940 1.00 87.56 179 LYS A CA 1
ATOM 1456 C C . LYS A 1 179 ? 12.286 22.730 -19.434 1.00 87.56 179 LYS A C 1
ATOM 1458 O O . LYS A 1 179 ? 12.594 21.816 -20.205 1.00 87.56 179 LYS A O 1
ATOM 1463 N N . LYS A 1 180 ? 12.134 23.986 -19.863 1.00 92.75 180 LYS A N 1
ATOM 1464 C CA . LYS A 1 180 ? 12.347 24.416 -21.254 1.00 92.75 180 LYS A CA 1
ATOM 1465 C C . LYS A 1 180 ? 13.807 24.262 -21.681 1.00 92.75 180 LYS A C 1
ATOM 1467 O O . LYS A 1 180 ? 14.070 23.772 -22.782 1.00 92.75 180 LYS A O 1
ATOM 1472 N N . TYR A 1 181 ? 14.748 24.635 -20.818 1.00 91.31 181 TYR A N 1
ATOM 1473 C CA . TYR A 1 181 ? 16.178 24.463 -21.063 1.00 91.31 181 TYR A CA 1
ATOM 1474 C C . TYR A 1 181 ? 16.558 22.981 -21.184 1.00 91.31 181 TYR A C 1
ATOM 1476 O O . TYR A 1 181 ? 17.194 22.587 -22.164 1.00 91.31 181 TYR A O 1
ATOM 1484 N N . LEU A 1 182 ? 16.079 22.138 -20.264 1.00 94.00 182 LEU A N 1
ATOM 1485 C CA . LEU A 1 182 ? 16.310 20.694 -20.298 1.00 94.00 182 LEU A CA 1
ATOM 1486 C C . LEU A 1 182 ? 15.749 20.061 -21.578 1.00 94.00 182 LEU A C 1
ATOM 1488 O O . LEU A 1 182 ? 16.451 19.313 -22.259 1.00 94.00 182 LEU A O 1
ATOM 1492 N N . ARG A 1 183 ? 14.519 20.419 -21.973 1.00 93.31 183 ARG A N 1
ATOM 1493 C CA . ARG A 1 183 ? 13.923 19.970 -23.243 1.00 93.31 183 ARG A CA 1
ATOM 1494 C C . ARG A 1 183 ? 14.790 20.354 -24.442 1.00 93.31 183 ARG A C 1
ATOM 1496 O O . ARG A 1 183 ? 14.997 19.527 -25.325 1.00 93.31 183 ARG A O 1
ATOM 1503 N N . LYS A 1 184 ? 15.336 21.574 -24.462 1.00 96.75 184 LYS A N 1
ATOM 1504 C CA . LYS A 1 184 ? 16.228 22.042 -25.533 1.00 96.75 184 LYS A CA 1
ATOM 1505 C C . LYS A 1 184 ? 17.513 21.213 -25.615 1.00 96.75 184 LYS A C 1
ATOM 1507 O O . LYS A 1 184 ? 17.895 20.817 -26.714 1.00 96.75 184 LYS A O 1
ATOM 1512 N N . ILE A 1 185 ? 18.151 20.916 -24.480 1.00 96.62 185 ILE A N 1
ATOM 1513 C CA . ILE A 1 185 ? 19.345 20.057 -24.444 1.00 96.62 185 ILE A CA 1
ATOM 1514 C C . ILE A 1 185 ? 19.015 18.658 -24.960 1.00 96.62 185 ILE A C 1
ATOM 1516 O O . ILE A 1 185 ? 19.705 18.166 -25.850 1.00 96.62 185 ILE A O 1
ATOM 1520 N N . ILE A 1 186 ? 17.942 18.040 -24.458 1.00 96.38 186 ILE A N 1
ATOM 1521 C CA . ILE A 1 186 ? 17.538 16.685 -24.856 1.00 96.38 186 ILE A CA 1
ATOM 1522 C C . ILE A 1 186 ? 17.287 16.616 -26.367 1.00 96.38 186 ILE A C 1
ATOM 1524 O O . ILE A 1 186 ? 17.777 15.702 -27.030 1.00 96.38 186 ILE A O 1
ATOM 1528 N N . ILE A 1 187 ? 16.571 17.596 -26.927 1.00 96.06 187 ILE A N 1
ATOM 1529 C CA . ILE A 1 187 ? 16.300 17.670 -28.368 1.00 96.06 187 ILE A CA 1
ATOM 1530 C C . ILE A 1 187 ? 17.604 17.784 -29.162 1.00 96.06 187 ILE A C 1
ATOM 1532 O O . ILE A 1 187 ? 17.779 17.066 -30.145 1.00 96.06 187 ILE A O 1
ATOM 1536 N N . ASN A 1 188 ? 18.533 18.638 -28.734 1.00 94.19 188 ASN A N 1
ATOM 1537 C CA . ASN A 1 188 ? 19.808 18.810 -29.426 1.00 94.19 188 ASN A CA 1
ATOM 1538 C C . ASN A 1 188 ? 20.645 17.526 -29.402 1.00 94.19 188 ASN A C 1
ATOM 1540 O O . ASN A 1 188 ? 21.074 17.068 -30.460 1.00 94.19 188 ASN A O 1
ATOM 1544 N N . VAL A 1 189 ? 20.816 16.912 -28.226 1.00 96.12 189 VAL A N 1
ATOM 1545 C CA . VAL A 1 189 ? 21.568 15.655 -28.064 1.00 96.12 189 VAL A CA 1
ATOM 1546 C C . VAL A 1 189 ? 20.961 14.551 -28.927 1.00 96.12 189 VAL A C 1
ATOM 1548 O O . VAL A 1 189 ? 21.679 13.804 -29.591 1.00 96.12 189 VAL A O 1
ATOM 1551 N N . LEU A 1 190 ? 19.631 14.476 -28.988 1.00 95.25 190 LEU A N 1
ATOM 1552 C CA . LEU A 1 190 ? 18.951 13.526 -29.856 1.00 95.25 190 LEU A CA 1
ATOM 1553 C C . LEU A 1 190 ? 19.217 13.754 -31.330 1.00 95.25 190 LEU A C 1
ATOM 1555 O O . LEU A 1 190 ? 19.501 12.808 -32.061 1.00 95.25 190 LEU A O 1
ATOM 1559 N N . GLN A 1 191 ? 19.096 14.998 -31.779 1.00 94.12 191 GLN A N 1
ATOM 1560 C CA . GLN A 1 191 ? 19.335 15.347 -33.171 1.00 94.12 191 GLN A CA 1
ATOM 1561 C C . G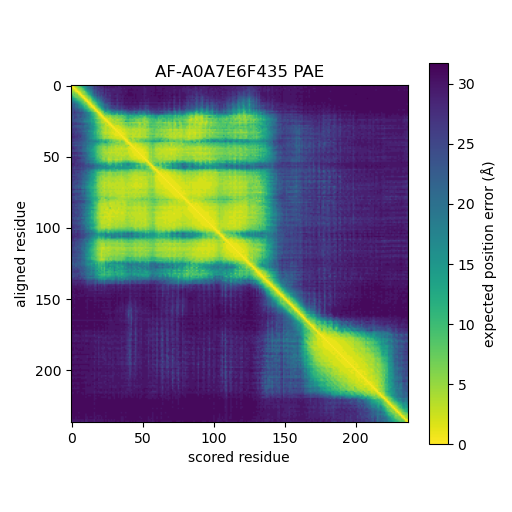LN A 1 191 ? 20.784 15.060 -33.573 1.00 94.12 191 GLN A C 1
ATOM 1563 O O . GLN A 1 191 ? 21.017 14.593 -34.687 1.00 94.12 191 GLN A O 1
ATOM 1568 N N . GLU A 1 192 ? 21.742 15.293 -32.674 1.00 95.44 192 GLU A N 1
ATOM 1569 C CA . GLU A 1 192 ? 23.151 14.940 -32.860 1.00 95.44 192 GLU A CA 1
ATOM 1570 C C . GLU A 1 192 ? 23.333 13.426 -33.001 1.00 95.44 192 GLU A C 1
ATOM 1572 O O . GLU A 1 192 ? 23.901 12.971 -33.993 1.00 95.44 192 GLU A O 1
ATOM 1577 N N . LYS A 1 193 ? 22.772 12.631 -32.081 1.00 95.44 193 LYS A N 1
ATOM 1578 C CA . LYS A 1 193 ? 22.877 11.164 -32.120 1.00 95.44 193 LYS A CA 1
ATOM 1579 C C . LYS A 1 193 ? 22.199 10.559 -33.346 1.00 95.44 193 LYS A C 1
ATOM 1581 O O . LYS A 1 193 ? 22.750 9.663 -33.980 1.00 95.44 193 LYS A O 1
ATOM 1586 N N . ILE A 1 194 ? 21.048 11.091 -33.753 1.00 95.88 194 ILE A N 1
ATOM 1587 C CA . ILE A 1 194 ? 20.380 10.688 -34.998 1.00 95.88 194 ILE A CA 1
ATOM 1588 C C . ILE A 1 194 ? 21.254 11.022 -36.215 1.00 95.88 194 ILE A C 1
ATOM 1590 O O . ILE A 1 194 ? 21.333 10.217 -37.145 1.00 95.88 194 ILE A O 1
ATOM 1594 N N . ARG A 1 195 ? 21.914 12.188 -36.238 1.00 94.88 195 ARG A N 1
ATOM 1595 C CA . ARG A 1 195 ? 22.852 12.557 -37.313 1.00 94.88 195 ARG A CA 1
ATOM 1596 C C . ARG A 1 195 ? 24.048 11.605 -37.364 1.00 94.88 195 ARG A C 1
ATOM 1598 O O . ARG A 1 195 ? 24.389 11.139 -38.448 1.00 94.88 195 ARG A O 1
ATOM 1605 N N . GLU A 1 196 ? 24.629 11.281 -36.215 1.00 95.25 196 GLU A N 1
ATOM 1606 C CA . GLU A 1 196 ? 25.755 10.352 -36.088 1.00 95.25 196 GLU A CA 1
ATOM 1607 C C . GLU A 1 196 ? 25.393 8.951 -36.609 1.00 95.25 196 GLU A C 1
ATOM 1609 O O . GLU A 1 196 ? 26.087 8.404 -37.467 1.00 95.25 196 GLU A O 1
ATOM 1614 N N . ILE A 1 197 ? 24.243 8.413 -36.188 1.00 96.62 197 ILE A N 1
ATOM 1615 C CA . ILE A 1 197 ? 23.740 7.116 -36.663 1.00 96.62 197 ILE A CA 1
ATOM 1616 C C . ILE A 1 197 ? 23.507 7.144 -38.177 1.00 96.62 197 ILE A C 1
ATOM 1618 O O . ILE A 1 197 ? 23.919 6.222 -38.880 1.00 96.62 197 ILE A O 1
ATOM 1622 N N . LYS A 1 198 ? 22.897 8.210 -38.713 1.00 93.06 198 LYS A N 1
ATOM 1623 C CA . LYS A 1 198 ? 22.675 8.350 -40.162 1.00 93.06 198 LYS A CA 1
ATOM 1624 C C . LYS A 1 198 ? 23.984 8.340 -40.953 1.00 93.06 198 LYS A C 1
ATOM 1626 O O . LYS A 1 198 ? 24.036 7.716 -42.012 1.00 93.06 198 LYS A O 1
ATOM 1631 N N . LEU A 1 199 ? 25.027 9.005 -40.453 1.00 93.81 199 LEU A N 1
ATOM 1632 C CA . LEU A 1 199 ? 26.351 8.984 -41.076 1.00 93.81 199 LEU A CA 1
ATOM 1633 C C . LEU A 1 199 ? 26.967 7.582 -41.018 1.00 93.81 199 LEU A C 1
ATOM 1635 O O . LEU A 1 199 ? 27.400 7.077 -42.051 1.00 93.81 199 LEU A O 1
ATOM 1639 N N . SER A 1 200 ? 26.914 6.916 -39.861 1.00 94.44 200 SER A N 1
ATOM 1640 C CA . SER A 1 200 ? 27.436 5.553 -39.688 1.00 94.44 200 SER A CA 1
ATOM 1641 C C . SER A 1 200 ? 26.764 4.538 -40.621 1.00 94.44 200 SER A C 1
ATOM 1643 O O . SER A 1 200 ? 27.438 3.736 -41.268 1.00 94.44 200 SER A O 1
ATOM 1645 N N . VAL A 1 201 ? 25.435 4.598 -40.755 1.00 95.19 201 VAL A N 1
ATOM 1646 C CA . VAL A 1 201 ? 24.680 3.721 -41.666 1.00 95.19 201 VAL A CA 1
ATOM 1647 C C . VAL A 1 201 ? 25.057 3.986 -43.122 1.00 95.19 201 VAL A C 1
ATOM 1649 O O . VAL A 1 201 ? 25.257 3.041 -43.883 1.00 95.19 201 VAL A O 1
ATOM 1652 N N . LYS A 1 202 ? 25.197 5.256 -43.517 1.00 94.00 202 LYS A N 1
ATOM 1653 C CA . LYS A 1 202 ? 25.593 5.626 -44.880 1.00 94.00 202 LYS A CA 1
ATOM 1654 C C . LYS A 1 202 ? 27.008 5.147 -45.214 1.00 94.00 202 LYS A C 1
ATOM 1656 O O . LYS A 1 202 ? 27.225 4.643 -46.312 1.00 94.00 202 LYS A O 1
ATOM 1661 N N . GLU A 1 203 ? 27.937 5.258 -44.266 1.00 94.50 203 GLU A N 1
ATOM 1662 C CA . GLU A 1 203 ? 29.308 4.753 -44.394 1.00 94.50 203 GLU A CA 1
ATOM 1663 C C . GLU A 1 203 ? 29.313 3.230 -44.583 1.00 94.50 203 GLU A C 1
ATOM 1665 O O . GLU A 1 203 ? 29.898 2.726 -45.540 1.00 94.50 203 GLU A O 1
ATOM 1670 N N . LYS A 1 204 ? 28.581 2.490 -43.736 1.00 92.50 204 LYS A N 1
ATOM 1671 C CA . LYS A 1 204 ? 28.460 1.026 -43.846 1.00 92.50 204 LYS A CA 1
ATOM 1672 C C . LYS A 1 204 ? 27.822 0.587 -45.163 1.00 92.50 204 LYS A C 1
ATOM 1674 O O . LYS A 1 204 ? 28.291 -0.373 -45.770 1.00 92.50 204 LYS A O 1
ATOM 1679 N N . LEU A 1 205 ? 26.786 1.287 -45.629 1.00 92.06 205 LEU A N 1
ATOM 1680 C CA . LEU A 1 205 ? 26.169 1.011 -46.928 1.00 92.06 205 LEU A CA 1
ATOM 1681 C C . LEU A 1 205 ? 27.162 1.236 -48.069 1.00 92.06 205 LEU A C 1
ATOM 1683 O O . LEU A 1 205 ? 27.307 0.358 -48.917 1.00 92.06 205 LEU A O 1
ATOM 1687 N N . LYS A 1 206 ? 27.908 2.344 -48.048 1.00 92.94 206 LYS A N 1
ATOM 1688 C CA . LYS A 1 206 ? 28.932 2.637 -49.055 1.00 92.94 206 LYS A CA 1
ATOM 1689 C C . LYS A 1 206 ? 30.050 1.590 -49.064 1.00 92.94 206 LYS A C 1
ATOM 1691 O O . LYS A 1 206 ? 30.415 1.101 -50.127 1.00 92.94 206 LYS A O 1
ATOM 1696 N N . GLN A 1 207 ? 30.543 1.186 -47.894 1.00 90.50 207 GLN A N 1
ATOM 1697 C CA . GLN A 1 207 ? 31.534 0.110 -47.776 1.00 90.50 207 GLN A CA 1
ATOM 1698 C C . GLN A 1 207 ? 30.993 -1.220 -48.316 1.00 90.50 207 GLN A C 1
ATOM 1700 O O . GLN A 1 207 ? 31.708 -1.951 -49.003 1.00 90.50 207 GLN A O 1
ATOM 1705 N N . SER A 1 208 ? 29.722 -1.533 -48.043 1.00 87.06 208 SER A N 1
ATOM 1706 C CA . SER A 1 208 ? 29.083 -2.735 -48.582 1.00 87.06 208 SER A CA 1
ATOM 1707 C C . SER A 1 208 ? 28.933 -2.679 -50.108 1.00 87.06 208 SER A C 1
ATOM 1709 O O . SER A 1 208 ? 29.195 -3.678 -50.774 1.00 87.06 208 SER A O 1
ATOM 1711 N N . GLU A 1 209 ? 28.607 -1.512 -50.673 1.00 87.38 209 GLU A N 1
ATOM 1712 C CA . GLU A 1 209 ? 28.509 -1.283 -52.118 1.00 87.38 209 GLU A CA 1
ATOM 1713 C C . GLU A 1 209 ? 29.878 -1.405 -52.802 1.00 87.38 209 GLU A C 1
ATOM 1715 O O . GLU A 1 209 ? 30.009 -2.098 -53.810 1.00 87.38 209 GLU A O 1
ATOM 1720 N N . GLU A 1 210 ? 30.926 -0.809 -52.228 1.00 88.25 210 GLU A N 1
ATOM 1721 C CA . GLU A 1 210 ? 32.303 -0.938 -52.719 1.00 88.25 210 GLU A CA 1
ATOM 1722 C C . GLU A 1 210 ? 32.792 -2.388 -52.655 1.00 88.25 210 GLU A C 1
ATOM 1724 O O . GLU A 1 210 ? 33.378 -2.888 -53.616 1.00 88.25 210 GLU A O 1
ATOM 1729 N N . MET A 1 211 ? 32.498 -3.110 -51.570 1.00 84.06 211 MET A N 1
ATOM 1730 C CA . MET A 1 211 ? 32.826 -4.530 -51.452 1.00 84.06 211 MET A CA 1
ATOM 1731 C C . MET A 1 211 ? 32.114 -5.366 -52.524 1.00 84.06 211 MET A C 1
ATOM 1733 O O . MET A 1 211 ? 32.732 -6.252 -53.118 1.00 84.06 211 MET A O 1
ATOM 1737 N N . VAL A 1 212 ? 30.832 -5.098 -52.784 1.00 85.56 212 VAL A N 1
ATOM 1738 C CA . VAL A 1 212 ? 30.061 -5.781 -53.832 1.00 85.56 212 VAL A CA 1
ATOM 1739 C C . VAL A 1 212 ? 30.620 -5.453 -55.217 1.00 85.56 212 VAL A C 1
ATOM 1741 O O . VAL A 1 212 ? 30.848 -6.370 -56.003 1.00 85.56 212 VAL A O 1
ATOM 1744 N N . ASN A 1 213 ? 30.935 -4.189 -55.499 1.00 81.75 213 ASN A N 1
ATOM 1745 C CA . ASN A 1 213 ? 31.536 -3.770 -56.768 1.00 81.75 213 ASN A CA 1
ATOM 1746 C C . ASN A 1 213 ? 32.925 -4.382 -56.991 1.00 81.75 213 ASN A C 1
ATOM 1748 O O . ASN A 1 213 ? 33.240 -4.808 -58.103 1.00 81.75 213 ASN A O 1
ATOM 1752 N N . ASN A 1 214 ? 33.742 -4.490 -55.943 1.00 83.44 214 ASN A N 1
ATOM 1753 C CA . ASN A 1 214 ? 35.042 -5.152 -56.014 1.00 83.44 214 ASN A CA 1
ATOM 1754 C C . ASN A 1 214 ? 34.888 -6.657 -56.279 1.00 83.44 214 ASN A C 1
ATOM 1756 O O . ASN A 1 214 ? 35.591 -7.198 -57.134 1.00 83.44 214 ASN A O 1
ATOM 1760 N N . LYS A 1 215 ? 33.921 -7.322 -55.628 1.00 83.00 215 LYS A N 1
ATOM 1761 C CA . LYS A 1 215 ? 33.597 -8.737 -55.881 1.00 83.00 215 LYS A CA 1
ATOM 1762 C C . LYS A 1 215 ? 33.072 -8.965 -57.305 1.00 83.00 215 LYS A C 1
ATOM 1764 O O . LYS A 1 215 ? 33.534 -9.887 -57.974 1.00 83.00 215 LYS A O 1
ATOM 1769 N N . LEU A 1 216 ? 32.186 -8.103 -57.808 1.00 73.38 216 LEU A N 1
ATOM 1770 C CA . LEU A 1 216 ? 31.688 -8.140 -59.192 1.00 73.38 216 LEU A CA 1
ATOM 1771 C C . LEU A 1 216 ? 32.809 -7.913 -60.218 1.00 73.38 216 LEU A C 1
ATOM 1773 O O . LEU A 1 216 ? 32.874 -8.613 -61.228 1.00 73.38 216 LEU A O 1
ATOM 1777 N N . GLY A 1 217 ? 33.728 -6.984 -59.938 1.00 70.81 217 GLY A N 1
ATOM 1778 C CA . GLY A 1 217 ? 34.915 -6.743 -60.758 1.00 70.81 217 GLY A CA 1
ATOM 1779 C C . GLY A 1 217 ? 35.866 -7.941 -60.794 1.00 70.81 217 GLY A C 1
ATOM 1780 O O . GLY A 1 217 ? 36.363 -8.286 -61.863 1.00 70.81 217 GLY A O 1
ATOM 1781 N N . SER A 1 218 ? 36.073 -8.617 -59.657 1.00 65.75 218 SER A N 1
ATOM 1782 C CA . SER A 1 218 ? 36.862 -9.857 -59.597 1.00 65.75 218 SER A CA 1
ATOM 1783 C C . SER A 1 218 ? 36.174 -11.054 -60.260 1.00 65.75 218 SER A C 1
ATOM 1785 O O . SER A 1 218 ? 36.854 -11.933 -60.777 1.00 65.75 218 SER A O 1
ATOM 1787 N N . ALA A 1 219 ? 34.837 -11.068 -60.302 1.00 67.56 219 ALA A N 1
ATOM 1788 C CA . ALA A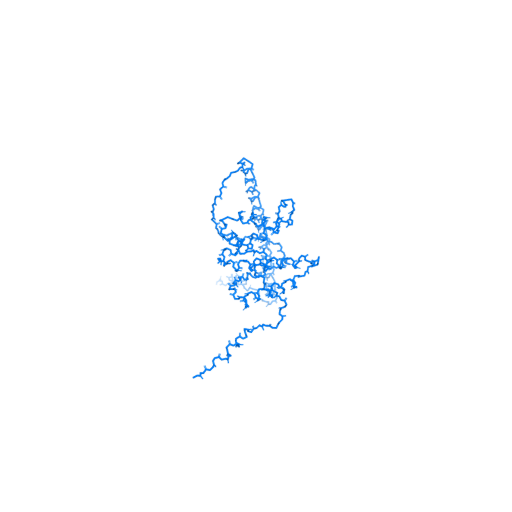 1 219 ? 34.032 -12.093 -60.967 1.00 67.56 219 ALA A CA 1
ATOM 1789 C C . ALA A 1 219 ? 33.849 -11.843 -62.482 1.00 67.56 219 ALA A C 1
ATOM 1791 O O . ALA A 1 219 ? 33.089 -12.555 -63.134 1.00 67.56 219 ALA A O 1
ATOM 1792 N N . GLY A 1 220 ? 34.537 -10.845 -63.055 1.00 60.06 220 GLY A N 1
ATOM 1793 C CA . GLY A 1 220 ? 34.616 -10.632 -64.505 1.00 60.06 220 GLY A CA 1
ATOM 1794 C C . GLY A 1 220 ? 33.422 -9.921 -65.151 1.00 60.06 220 GLY A C 1
ATOM 1795 O O . GLY A 1 220 ? 33.400 -9.782 -66.370 1.00 60.06 220 GLY A O 1
ATOM 1796 N N . TYR A 1 221 ? 32.460 -9.406 -64.382 1.00 57.44 221 TYR A N 1
ATOM 1797 C CA . TYR A 1 221 ? 31.328 -8.639 -64.918 1.00 57.44 221 TYR A CA 1
ATOM 1798 C C . TYR A 1 221 ? 31.625 -7.131 -64.880 1.00 57.44 221 TYR A C 1
ATOM 1800 O O . TYR A 1 221 ? 31.150 -6.403 -64.010 1.00 57.44 221 TYR A O 1
ATOM 1808 N N . ARG A 1 222 ? 32.433 -6.631 -65.825 1.00 53.56 222 ARG A N 1
ATOM 1809 C CA . ARG A 1 222 ? 32.654 -5.185 -66.023 1.00 53.56 222 ARG A CA 1
ATOM 1810 C C . ARG A 1 222 ? 32.072 -4.738 -67.368 1.00 53.56 222 ARG A C 1
ATOM 1812 O O . ARG A 1 222 ? 32.746 -4.788 -68.385 1.00 53.56 222 ARG A O 1
ATOM 1819 N N . ASP A 1 223 ? 30.810 -4.315 -67.306 1.00 52.38 223 ASP A N 1
ATOM 1820 C CA . ASP A 1 223 ? 30.021 -3.527 -68.271 1.00 52.38 223 ASP A CA 1
ATOM 1821 C C . ASP A 1 223 ? 30.633 -3.325 -69.684 1.00 52.38 223 ASP A C 1
ATOM 1823 O O . ASP A 1 223 ? 31.396 -2.386 -69.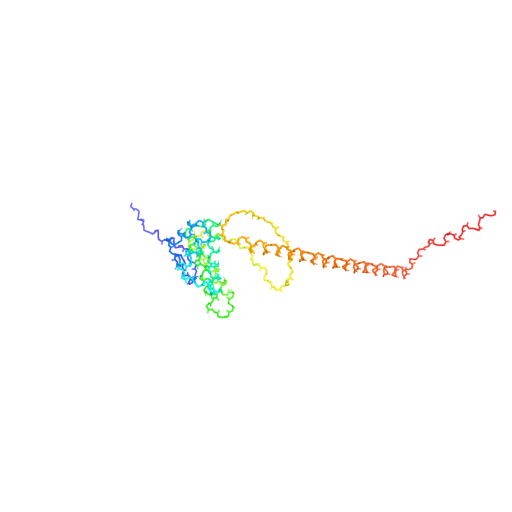939 1.00 52.38 223 ASP A O 1
ATOM 1827 N N . ASP A 1 224 ? 30.209 -4.167 -70.633 1.00 49.41 224 ASP A N 1
ATOM 1828 C CA . ASP A 1 224 ? 30.531 -4.109 -72.068 1.00 49.41 224 ASP A CA 1
ATOM 1829 C C . ASP A 1 224 ? 29.976 -2.869 -72.809 1.00 49.41 224 ASP A C 1
ATOM 1831 O O . ASP A 1 224 ? 30.181 -2.706 -74.017 1.00 49.41 224 ASP A O 1
ATOM 1835 N N . ARG A 1 225 ? 29.308 -1.920 -72.136 1.00 50.78 225 ARG A N 1
ATOM 1836 C CA . ARG A 1 225 ? 28.678 -0.776 -72.826 1.00 50.78 225 ARG A CA 1
ATOM 1837 C C . ARG A 1 225 ? 29.634 0.250 -73.431 1.00 50.78 225 ARG A C 1
ATOM 1839 O O . ARG A 1 225 ? 29.210 1.020 -74.292 1.00 50.78 225 ARG A O 1
ATOM 1846 N N . LYS A 1 226 ? 30.923 0.276 -73.071 1.00 46.50 226 LYS A N 1
ATOM 1847 C CA . LYS A 1 226 ? 31.872 1.262 -73.642 1.00 46.50 226 LYS A CA 1
ATOM 1848 C C . LYS A 1 226 ? 32.528 0.847 -74.966 1.00 46.50 226 LYS A C 1
ATOM 1850 O O . LYS A 1 226 ? 33.105 1.711 -75.626 1.00 46.50 226 LYS A O 1
ATOM 1855 N N . LYS A 1 227 ? 32.420 -0.414 -75.411 1.00 44.50 227 LYS A N 1
ATOM 1856 C CA . LYS A 1 227 ? 33.004 -0.850 -76.701 1.00 44.50 227 LYS A CA 1
ATOM 1857 C C . LYS A 1 227 ? 32.105 -0.594 -77.919 1.00 44.50 227 LYS A C 1
ATOM 1859 O O . LYS A 1 227 ? 32.628 -0.423 -79.018 1.00 44.50 227 LYS A O 1
ATOM 1864 N N . SER A 1 228 ? 30.789 -0.465 -77.736 1.00 43.50 228 SER A N 1
ATOM 1865 C CA . SER A 1 228 ? 29.839 -0.299 -78.852 1.00 43.50 228 SER A CA 1
ATOM 1866 C C . SER A 1 228 ? 29.916 1.077 -79.549 1.00 43.50 228 SER A C 1
ATOM 1868 O O . SER A 1 228 ? 29.698 1.187 -80.753 1.00 43.50 228 SER A O 1
ATOM 1870 N N . LEU A 1 229 ? 30.349 2.138 -78.855 1.00 46.06 229 LEU A N 1
ATOM 1871 C CA . LEU A 1 229 ? 30.404 3.491 -79.439 1.00 46.06 229 LEU A CA 1
ATOM 1872 C C . LEU A 1 229 ? 31.628 3.766 -80.336 1.00 46.06 229 LEU A C 1
ATOM 1874 O O . LEU A 1 229 ? 31.621 4.746 -81.080 1.00 46.06 229 LEU A O 1
ATOM 1878 N N . LYS A 1 230 ? 32.671 2.921 -80.319 1.00 45.22 230 LYS A N 1
ATOM 1879 C CA . LYS A 1 230 ? 33.848 3.086 -81.202 1.00 45.22 230 LYS A CA 1
ATOM 1880 C C . LYS A 1 230 ? 33.771 2.288 -82.508 1.00 45.22 230 LYS A C 1
ATOM 1882 O O . LYS A 1 230 ? 34.556 2.556 -83.409 1.00 45.22 230 LYS A O 1
ATOM 1887 N N . MET A 1 231 ? 32.818 1.365 -82.646 1.00 46.84 231 MET A N 1
ATOM 1888 C CA . MET A 1 231 ? 32.686 0.521 -83.844 1.00 46.84 231 MET A CA 1
ATOM 1889 C C . MET A 1 231 ? 31.797 1.123 -84.945 1.00 46.84 231 MET A C 1
ATOM 1891 O O . MET A 1 231 ? 31.822 0.635 -86.068 1.00 46.84 231 MET A O 1
ATOM 1895 N N . ASN A 1 232 ? 31.086 2.228 -84.683 1.00 46.97 232 ASN A N 1
ATOM 1896 C CA . ASN A 1 232 ? 30.111 2.801 -85.626 1.00 46.97 232 ASN A CA 1
ATOM 1897 C C . ASN A 1 232 ? 30.623 3.980 -86.486 1.00 46.97 232 ASN A C 1
ATOM 1899 O O . ASN A 1 232 ? 29.826 4.694 -87.090 1.00 46.97 232 ASN A O 1
ATOM 1903 N N . LYS A 1 233 ? 31.945 4.209 -86.567 1.00 52.88 233 LYS A N 1
ATOM 1904 C CA . LYS A 1 233 ? 32.547 5.274 -87.407 1.00 52.88 233 LYS A CA 1
ATOM 1905 C C . LYS A 1 233 ? 33.343 4.780 -88.625 1.00 52.88 233 LYS A C 1
ATOM 1907 O O . LYS A 1 233 ? 33.969 5.595 -89.297 1.00 52.88 233 LYS A O 1
ATOM 1912 N N . HIS A 1 234 ? 33.325 3.484 -88.946 1.00 50.16 234 HIS A N 1
ATOM 1913 C CA . HIS A 1 234 ? 34.130 2.935 -90.053 1.00 50.16 234 HIS A CA 1
ATOM 1914 C C . HIS A 1 234 ? 33.369 2.156 -91.136 1.00 50.16 234 HIS A C 1
ATOM 1916 O O . HIS A 1 234 ? 34.015 1.524 -91.962 1.00 50.16 234 HIS A O 1
ATOM 1922 N N . HIS A 1 235 ? 32.036 2.235 -91.214 1.00 48.00 235 HIS A N 1
ATOM 1923 C CA . HIS A 1 235 ? 31.265 1.607 -92.305 1.00 48.00 235 HIS A CA 1
ATOM 1924 C C . HIS A 1 235 ? 30.211 2.543 -92.919 1.00 48.00 235 HIS A C 1
ATOM 1926 O O . HIS A 1 235 ? 29.015 2.271 -92.920 1.00 48.00 235 HIS A O 1
ATOM 1932 N N . ARG A 1 236 ? 30.670 3.669 -93.470 1.00 45.22 236 ARG A N 1
ATOM 1933 C CA . ARG A 1 236 ? 29.942 4.395 -94.522 1.00 45.22 236 ARG A CA 1
ATOM 1934 C C . ARG A 1 236 ? 30.961 5.053 -95.457 1.00 45.22 236 ARG A C 1
ATOM 1936 O O . ARG A 1 236 ? 31.379 6.185 -95.234 1.00 45.22 236 ARG A O 1
ATOM 1943 N N . LYS A 1 237 ? 31.429 4.271 -96.428 1.00 41.00 237 LYS A N 1
ATOM 1944 C CA . LYS A 1 237 ? 31.821 4.758 -97.753 1.00 41.00 237 LYS A CA 1
ATOM 1945 C C . LYS A 1 237 ? 30.698 4.377 -98.702 1.00 41.00 237 LYS A C 1
ATOM 1947 O O . LYS A 1 237 ? 30.118 3.294 -98.462 1.00 41.00 237 LYS A O 1
#

Secondary structure (DSSP, 8-state):
-------------PPS-------TTSSS-HHHHHHHHH-SSHHHHHHHHHHHHT---TT-HHHHHHHHHHHHHHHHHHHTT--HHHHHHHHHHHHHHHHHHHHSSS--HHHHHHHHHHHHHIIIIIS--------------S-S------------------S-HHHHHHHHHHHHHHHHHHHHHHHHHHHHHHHHHHHHHHHHHHHHHHHHHHHHHHTT---GGGTGGGSTTS---

InterPro domains:
  IPR032727 Flagellar C1a complex subunit C1a-32 [PF14769] (73-126)
  IPR032727 Flagellar C1a complex subunit C1a-32 [PTHR28457] (17-126)

pLDDT: mean 70.39, std 20.63, range [25.0, 96.75]

Radius of gyration: 35.18 Å; Cα contacts (8 Å, |Δi|>4): 107; chains: 1; bounding box: 75×76×115 Å

Nearest PDB structures (foldseek):
  7sqc-assembly1_2P  TM=5.541E-01  e=2.069E-03  Chlamydomonas reinhardtii

Sequence (237 aa):
MIRWKKLATLQRIFPPKLGIKIVLWKHLDPDQSQALKDALTLQNVKVILAEIFNLTNVEDLREAILLSLYTYTLQYARDEDFTIEKLSAYFSIVKDSHEYCTETSFMNLDETFAFFKDLLLCHSVYVQLDLVLDYIGEPESMTDLVDPRISETKGSQVTDECIDKENELVKITEKEEAKKYLRKIIINVLQEKIREIKLSVKEKLKQSEEMVNNKLGSAGYRDDRKKSLKMNKHHRK

Organism: NCBI:txid2607531

Foldseek 3Di:
DDDPDDPPPPPPPDDPDPVDDQQFCVQPHLVLLVLLQPDPDLVSNLVSVCVSVVLPPPPDPVSVVVSVQLSVQSVVCNVVPFDSRRSSLSSRLSVVLVVVCVVDPDGPPVVSVVSSVSSVCCCVPPVVRVDDDDCPDPPPPPPDDDDDDDDDDDDDDDDDDDDDPPVVVVVVVVVVVVVVVVVVVVVVVVVVVVVVVVVVVVVVVVVVVVVVVVVCVVVPPDDPVVVVVVVPPPPDD

Mean predicted aligned error: 20.78 Å

Solvent-accessible surface area (backbone atoms only — not comparable to full-atom values): 14895 Å² total; per-residue (Å²): 140,80,81,93,79,82,90,84,74,81,73,71,86,70,73,84,80,70,94,70,72,85,45,64,54,71,81,37,49,71,69,55,31,46,53,60,64,68,43,91,45,74,66,53,40,43,52,54,49,27,64,75,69,68,56,73,55,85,84,42,67,65,47,52,52,51,52,48,52,56,42,53,54,51,48,54,35,56,78,69,66,49,51,56,65,47,39,24,30,53,52,32,50,55,49,53,35,50,51,60,48,64,73,44,98,56,95,50,62,72,59,32,50,49,51,42,49,53,50,49,50,44,38,43,70,71,66,62,40,89,71,81,77,85,78,85,63,77,75,77,73,87,80,73,76,96,76,94,77,87,82,93,87,88,81,80,88,83,86,82,90,88,87,68,77,70,68,50,54,54,54,53,51,53,52,50,52,52,52,52,52,50,52,51,51,55,52,51,54,48,54,50,52,52,52,52,50,54,50,53,53,50,51,52,50,50,53,52,50,52,51,50,51,52,51,38,53,74,70,68,65,71,76,74,75,75,63,65,78,72,68,76,80,79,83,84,128